Protein AF-A0A2T4VST4-F1 (afdb_monomer_lite)

Sequence (210 aa):
MTRGLGVIRAGSVLALACLGLACWLYEVLAVRGWDGLAWLYPFPLSAIPACLFVALASWLPVCGQGTSSRWKVGLYLVLAWSVALGSFTLARDAVFGLLGSRTMGMSAEEMRTYHLTQLGWLFAALVLASVGMGVGLRWLGFPVRRRTVLLLALALVAVPPASLLTLQVVPALHGQRDFIHAVKMGYPVFWTVLLVAGAVALGRQPVHGR

Foldseek 3Di:
DVVVLVVVLLVLLLVLLVVLLVLLLCCDVPPQDVDDCVSVVPPRPSLQSLQLLLLVLLCSLVPPPDDQDPVLNVVLSVQSSVLSSQLVVLLSVLVCQVPDPPCVPDDPVRNVVSNVVSVVSNVVSLLSNLVSNLVSCVSSVFPQDPQLSVQLSVLLVCLQVQLLVVCVVVPAPPRDRDSSRSVSSSSSSSSSSVSSSVSSNPRHDDPDDD

Structure (mmCIF, N/CA/C/O backbone):
data_AF-A0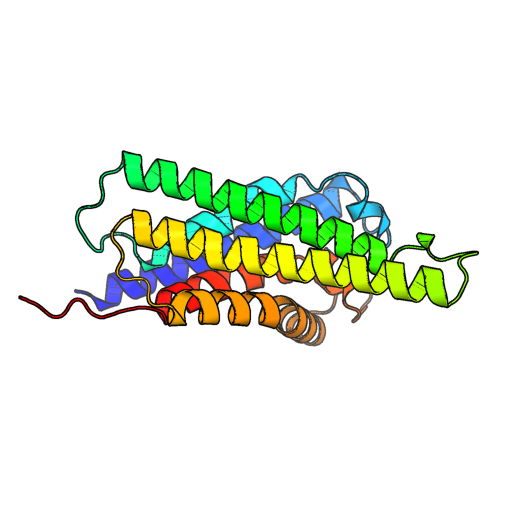A2T4VST4-F1
#
_entry.id   AF-A0A2T4VST4-F1
#
loop_
_atom_site.group_PDB
_atom_site.id
_atom_site.type_symbol
_atom_site.label_atom_id
_atom_site.label_alt_id
_atom_site.label_comp_id
_atom_site.label_asym_id
_atom_site.label_entity_id
_atom_site.label_seq_id
_atom_site.pdbx_PDB_ins_code
_atom_site.Cartn_x
_atom_site.Cartn_y
_atom_site.Cartn_z
_atom_site.occupancy
_atom_site.B_iso_or_equiv
_atom_site.auth_seq_id
_atom_site.auth_comp_id
_atom_site.auth_asym_id
_atom_site.auth_atom_id
_atom_site.pdbx_PDB_model_num
ATOM 1 N N . MET A 1 1 ? -27.662 -6.792 16.889 1.00 58.47 1 MET A N 1
ATOM 2 C CA . MET A 1 1 ? -27.229 -5.581 16.145 1.00 58.47 1 MET A CA 1
ATOM 3 C C . MET A 1 1 ? -25.813 -5.635 15.547 1.00 58.47 1 MET A C 1
ATOM 5 O O . MET A 1 1 ? -25.587 -4.966 14.549 1.00 58.47 1 MET A O 1
ATOM 9 N N . THR A 1 2 ? -24.855 -6.410 16.070 1.00 61.84 2 THR A N 1
ATOM 10 C CA . THR A 1 2 ? -23.435 -6.356 15.634 1.00 61.84 2 THR A CA 1
ATOM 11 C C . THR A 1 2 ? -23.157 -6.694 14.159 1.00 61.84 2 THR A C 1
ATOM 13 O O . THR A 1 2 ? -22.232 -6.122 13.585 1.00 61.84 2 THR A O 1
ATOM 16 N N . ARG A 1 3 ? -23.946 -7.573 13.516 1.00 68.62 3 ARG A N 1
ATOM 17 C CA . ARG A 1 3 ? -23.720 -7.988 12.113 1.00 68.62 3 ARG A CA 1
ATOM 18 C C . ARG A 1 3 ? -23.814 -6.830 11.102 1.00 68.62 3 ARG A C 1
ATOM 20 O O . ARG A 1 3 ? -22.977 -6.758 10.209 1.00 68.62 3 ARG A O 1
ATOM 27 N N . GLY A 1 4 ? -24.760 -5.899 11.269 1.00 71.25 4 GLY A N 1
ATOM 28 C CA . GLY A 1 4 ? -24.960 -4.786 10.324 1.00 71.25 4 GLY A CA 1
ATOM 29 C C . GLY A 1 4 ? -23.761 -3.832 10.242 1.00 71.25 4 GLY A C 1
ATOM 30 O O . GLY A 1 4 ? -23.335 -3.456 9.153 1.00 71.25 4 GLY A O 1
ATOM 31 N N . LEU A 1 5 ? -23.138 -3.525 11.386 1.00 74.19 5 LEU A N 1
ATOM 32 C CA . LEU A 1 5 ? -21.933 -2.688 11.444 1.00 74.19 5 LEU A CA 1
ATOM 33 C C . LEU A 1 5 ? -20.725 -3.329 10.743 1.00 74.19 5 LEU A C 1
ATOM 35 O O . LEU A 1 5 ? -19.868 -2.605 10.243 1.00 74.19 5 LEU A O 1
ATOM 39 N N . GLY A 1 6 ? -20.647 -4.663 10.699 1.00 78.75 6 GLY A N 1
ATOM 40 C CA . GLY A 1 6 ? -19.606 -5.379 9.958 1.00 78.75 6 GLY A CA 1
ATOM 41 C C . GLY A 1 6 ? -19.749 -5.206 8.444 1.00 78.75 6 GLY A C 1
ATOM 42 O O . GLY A 1 6 ? -18.772 -4.879 7.775 1.00 78.75 6 GLY A O 1
ATOM 43 N N . VAL A 1 7 ? -20.975 -5.348 7.926 1.00 78.12 7 VAL A N 1
ATOM 44 C CA . VAL A 1 7 ? -21.282 -5.184 6.492 1.00 78.12 7 VAL A CA 1
ATOM 45 C C . VAL A 1 7 ? -20.986 -3.758 6.024 1.00 78.12 7 VAL A C 1
ATOM 47 O O . VAL A 1 7 ? -20.303 -3.582 5.019 1.00 78.12 7 VAL A O 1
ATOM 50 N N . ILE A 1 8 ? -21.413 -2.743 6.787 1.00 82.81 8 ILE A N 1
ATOM 51 C CA . ILE A 1 8 ? -21.153 -1.331 6.456 1.00 82.81 8 ILE A CA 1
ATOM 52 C C . ILE A 1 8 ? -19.644 -1.066 6.345 1.00 82.81 8 ILE A C 1
ATOM 54 O O . ILE A 1 8 ? -19.200 -0.480 5.363 1.00 82.81 8 ILE A O 1
ATOM 58 N N . ARG A 1 9 ? -18.834 -1.556 7.297 1.00 89.56 9 ARG A N 1
ATOM 59 C CA . ARG A 1 9 ? -17.367 -1.381 7.270 1.00 89.56 9 ARG A CA 1
ATOM 60 C C . ARG A 1 9 ? -16.717 -2.067 6.074 1.00 89.56 9 ARG A C 1
ATOM 62 O O . ARG A 1 9 ? -15.826 -1.479 5.471 1.00 89.56 9 ARG A O 1
ATOM 69 N N . ALA A 1 10 ? -17.150 -3.281 5.730 1.00 91.06 10 ALA A N 1
ATOM 70 C CA . ALA A 1 10 ? -16.654 -3.986 4.551 1.00 91.06 10 ALA A CA 1
ATOM 71 C C . ALA A 1 10 ? -16.979 -3.210 3.261 1.00 91.06 10 ALA A C 1
ATOM 73 O O . ALA A 1 10 ? -16.096 -3.016 2.429 1.00 91.06 10 ALA A O 1
ATOM 74 N N . GLY A 1 11 ? -18.202 -2.679 3.149 1.00 94.69 11 GLY A N 1
ATOM 75 C CA . GLY A 1 11 ? -18.605 -1.792 2.054 1.00 94.69 11 GLY A CA 1
ATOM 76 C C . GLY A 1 11 ? -17.765 -0.513 1.980 1.00 94.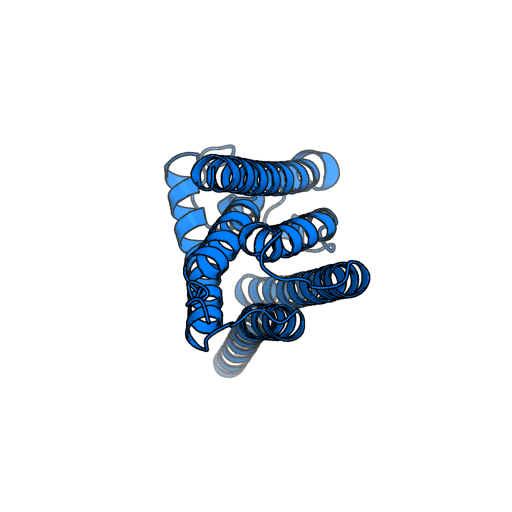69 11 GLY A C 1
ATOM 77 O O . GLY A 1 11 ? -17.292 -0.159 0.905 1.00 94.69 11 GLY A O 1
ATOM 78 N N . SER A 1 12 ? -17.498 0.148 3.114 1.00 96.19 12 SER A N 1
ATOM 79 C CA . SER A 1 12 ? -16.624 1.331 3.162 1.00 96.19 12 SER A CA 1
ATOM 80 C C . SER A 1 12 ? -15.184 1.023 2.742 1.00 96.19 12 SER A C 1
ATOM 82 O O . SER A 1 12 ? -14.586 1.806 2.013 1.00 96.19 12 SER A O 1
ATOM 84 N N . VAL A 1 13 ? -14.622 -0.113 3.167 1.00 96.62 13 VAL A N 1
ATOM 85 C CA . VAL A 1 13 ? -13.271 -0.543 2.767 1.00 96.62 13 VAL A CA 1
ATOM 86 C C . VAL A 1 13 ? -13.208 -0.837 1.264 1.00 96.62 13 VAL A C 1
ATOM 88 O O . VAL A 1 13 ? -12.262 -0.409 0.607 1.00 96.62 13 VAL A O 1
ATOM 91 N N . LEU A 1 14 ? -14.222 -1.504 0.700 1.00 97.56 14 LEU A N 1
ATOM 92 C CA . LEU A 1 14 ? -14.310 -1.736 -0.744 1.00 97.56 14 LEU A CA 1
ATOM 93 C C . LEU A 1 14 ? -14.439 -0.418 -1.521 1.00 97.56 14 LEU A C 1
ATOM 95 O O . LEU A 1 14 ? -13.722 -0.217 -2.497 1.00 97.56 14 LEU A O 1
ATOM 99 N N . ALA A 1 15 ? -15.280 0.510 -1.055 1.00 97.69 15 ALA A N 1
ATOM 100 C CA . ALA A 1 15 ? -15.418 1.833 -1.659 1.00 97.69 15 ALA A CA 1
ATOM 101 C C . ALA A 1 15 ? -14.090 2.612 -1.652 1.00 97.69 15 ALA A C 1
ATOM 103 O O . ALA A 1 15 ? -13.714 3.174 -2.676 1.00 97.69 15 ALA A O 1
ATOM 104 N N . LEU A 1 16 ? -13.336 2.590 -0.545 1.00 97.94 16 LEU A N 1
ATOM 105 C CA . LEU A 1 16 ? -11.993 3.182 -0.474 1.00 97.94 16 LEU A CA 1
ATOM 106 C C . LEU A 1 16 ? -11.006 2.526 -1.451 1.00 97.94 16 LEU A C 1
ATOM 108 O O . LEU A 1 16 ? -10.202 3.227 -2.063 1.00 97.94 16 LEU A O 1
ATOM 112 N N . ALA A 1 17 ? -11.066 1.203 -1.625 1.00 97.88 17 ALA A N 1
ATOM 113 C CA . ALA A 1 17 ? -10.205 0.489 -2.566 1.00 97.88 17 ALA A CA 1
ATOM 114 C C . ALA A 1 17 ? -10.528 0.877 -4.019 1.00 97.88 17 ALA A C 1
ATOM 116 O O . ALA A 1 17 ? -9.617 1.170 -4.794 1.00 97.88 17 ALA A O 1
ATOM 117 N N . CYS A 1 18 ? -11.815 0.955 -4.372 1.00 98.00 18 CYS A N 1
ATOM 118 C CA . CYS A 1 18 ? -12.278 1.422 -5.680 1.00 98.00 18 CYS A CA 1
ATOM 119 C C . CYS A 1 18 ? -11.944 2.901 -5.933 1.00 98.00 18 CYS A C 1
ATOM 121 O O . CYS A 1 18 ? -11.552 3.244 -7.043 1.00 98.00 18 CYS A O 1
ATOM 123 N N . LEU A 1 19 ? -12.041 3.772 -4.922 1.00 98.00 19 LEU A N 1
ATOM 124 C CA . LEU A 1 19 ? -11.633 5.178 -5.033 1.00 98.00 19 LEU A CA 1
ATOM 125 C C . LEU A 1 19 ? -10.118 5.312 -5.230 1.00 98.00 19 LEU A C 1
ATOM 127 O O . LEU A 1 19 ? -9.686 6.077 -6.086 1.00 98.00 19 LEU A O 1
ATOM 131 N N . GLY A 1 20 ? -9.306 4.536 -4.505 1.00 97.31 20 GLY A N 1
ATOM 132 C CA . GLY A 1 20 ? -7.854 4.494 -4.706 1.00 97.31 20 GLY A CA 1
ATOM 133 C C . GLY A 1 20 ? -7.472 4.032 -6.111 1.00 97.31 20 GLY A C 1
ATOM 134 O O . GLY A 1 20 ? -6.656 4.676 -6.768 1.00 97.31 20 GLY A O 1
ATOM 135 N N . LEU A 1 21 ? -8.123 2.970 -6.593 1.00 96.81 21 LEU A N 1
ATOM 136 C CA . LEU A 1 21 ? -7.996 2.472 -7.962 1.00 96.81 21 LEU A CA 1
ATOM 137 C C . LEU A 1 21 ? -8.375 3.548 -8.996 1.00 96.81 21 LEU A C 1
ATOM 139 O O . LEU A 1 21 ? -7.622 3.781 -9.937 1.00 96.81 21 LEU A O 1
ATOM 143 N N . ALA A 1 22 ? -9.504 4.235 -8.802 1.00 96.69 22 ALA A N 1
ATOM 144 C CA . ALA A 1 22 ? -9.994 5.270 -9.710 1.00 96.69 22 ALA A CA 1
ATOM 145 C C . ALA A 1 22 ? -9.089 6.513 -9.742 1.00 96.69 22 ALA A C 1
ATOM 147 O O . ALA A 1 22 ? -8.769 6.994 -10.825 1.00 96.69 22 ALA A O 1
ATOM 148 N N . CYS A 1 23 ? -8.622 7.009 -8.589 1.00 96.62 23 CYS A N 1
ATOM 149 C CA . CYS A 1 23 ? -7.670 8.123 -8.527 1.00 96.62 23 CYS A CA 1
ATOM 150 C C . CYS A 1 23 ? -6.350 7.791 -9.237 1.00 96.62 23 CYS A C 1
ATOM 152 O O . CYS A 1 23 ? -5.782 8.647 -9.913 1.00 96.62 23 CYS A O 1
ATOM 154 N N . TRP A 1 24 ? -5.873 6.553 -9.091 1.00 95.81 24 TRP A N 1
ATOM 155 C CA . TRP A 1 24 ? -4.644 6.082 -9.724 1.00 95.81 24 TRP A CA 1
ATOM 156 C C . TRP A 1 24 ? -4.798 5.932 -11.240 1.00 95.81 24 TRP A C 1
ATOM 158 O O . TRP A 1 24 ? -4.016 6.502 -11.999 1.00 95.81 24 TRP A O 1
ATOM 168 N N . LEU A 1 25 ? -5.850 5.239 -11.691 1.00 93.50 25 LEU A N 1
ATOM 169 C CA . LEU A 1 25 ? -6.181 5.104 -13.112 1.00 93.50 25 LEU A CA 1
ATOM 170 C C . LEU A 1 25 ? -6.414 6.464 -13.777 1.00 93.50 25 LEU A C 1
ATOM 172 O O . LEU A 1 25 ? -5.967 6.662 -14.901 1.00 93.50 25 LEU A O 1
ATOM 176 N N . TYR A 1 26 ? -7.060 7.412 -13.092 1.00 94.69 26 TYR A N 1
ATOM 177 C CA . TYR A 1 26 ? -7.236 8.772 -13.599 1.00 94.69 26 TYR A CA 1
ATOM 178 C C . TYR A 1 26 ? -5.891 9.473 -13.837 1.00 94.69 26 TYR A C 1
ATOM 180 O O . TYR A 1 26 ? -5.682 10.023 -14.915 1.00 94.69 26 TYR A O 1
ATOM 188 N N . GLU A 1 27 ? -4.948 9.423 -12.888 1.00 93.44 27 GLU A N 1
ATOM 189 C CA . GLU A 1 27 ? -3.626 10.027 -13.100 1.00 93.44 27 GLU A CA 1
ATOM 190 C C . GLU A 1 27 ? -2.860 9.342 -14.245 1.00 93.44 27 GLU A C 1
ATOM 192 O O . GLU A 1 27 ? -2.289 10.024 -15.097 1.00 93.44 27 GLU A O 1
ATOM 197 N N . VAL A 1 28 ? -2.883 8.007 -14.310 1.00 91.44 28 VAL A N 1
ATOM 198 C CA . VAL A 1 28 ? -2.208 7.246 -15.375 1.00 91.44 28 VAL A CA 1
ATOM 199 C C . VAL A 1 28 ? -2.808 7.551 -16.751 1.00 91.44 28 VAL A C 1
ATOM 201 O O . VAL A 1 28 ? -2.066 7.823 -17.690 1.00 91.44 28 VAL A O 1
ATOM 204 N N . LEU A 1 29 ? -4.135 7.539 -16.889 1.00 90.81 29 LEU A N 1
ATOM 205 C CA . LEU A 1 29 ? -4.806 7.678 -18.185 1.00 90.81 29 LEU A CA 1
ATOM 206 C C . LEU A 1 29 ? -4.934 9.133 -18.654 1.00 90.81 29 LEU A C 1
ATOM 208 O O . LEU A 1 29 ? -4.758 9.389 -19.841 1.00 90.81 29 LEU A O 1
ATOM 212 N N . ALA A 1 30 ? -5.244 10.073 -17.755 1.00 90.94 30 ALA A N 1
ATOM 213 C CA . ALA A 1 30 ? -5.584 11.451 -18.121 1.00 90.94 30 ALA A CA 1
ATOM 214 C C . ALA A 1 30 ? -4.448 12.466 -17.907 1.00 90.94 30 ALA A C 1
ATOM 216 O O . ALA A 1 30 ? -4.477 13.529 -18.521 1.00 90.94 30 ALA A O 1
ATOM 217 N N . VAL A 1 31 ? -3.467 12.173 -17.042 1.00 88.69 31 VAL A N 1
ATOM 218 C CA . VAL A 1 31 ? -2.399 13.132 -16.686 1.00 88.69 31 VAL A CA 1
ATOM 219 C C . VAL A 1 31 ? -1.027 12.702 -17.206 1.00 88.69 31 VAL A C 1
ATOM 221 O O . VAL A 1 31 ? -0.253 13.553 -17.633 1.00 88.69 31 VAL A O 1
ATOM 224 N N . ARG A 1 32 ? -0.701 11.402 -17.160 1.00 86.88 32 ARG A N 1
ATOM 225 C CA . ARG A 1 32 ? 0.660 10.904 -17.451 1.00 86.88 32 ARG A CA 1
ATOM 226 C C . ARG A 1 32 ? 0.810 10.095 -18.731 1.00 86.88 32 ARG A C 1
ATOM 228 O O . ARG A 1 32 ? 1.930 9.962 -19.211 1.00 86.88 32 ARG A O 1
ATOM 235 N N . GLY A 1 33 ? -0.280 9.546 -19.258 1.00 81.69 33 GLY A N 1
ATOM 236 C CA . GLY A 1 33 ? -0.232 8.612 -20.378 1.00 81.69 33 GLY A CA 1
ATOM 237 C C . GLY A 1 33 ? 0.328 7.235 -19.998 1.00 81.69 33 GLY A C 1
ATOM 238 O O . GLY A 1 33 ? 0.795 6.981 -18.884 1.00 81.69 33 GLY A O 1
ATOM 239 N N . TRP A 1 34 ? 0.283 6.304 -20.953 1.00 82.00 34 TRP A N 1
ATOM 240 C CA . TRP A 1 34 ? 0.632 4.894 -20.734 1.00 82.00 34 TRP A CA 1
ATOM 241 C C . TRP A 1 34 ? 2.146 4.602 -20.852 1.00 82.00 34 TRP A C 1
ATOM 243 O O . TRP A 1 34 ? 2.546 3.483 -21.186 1.00 82.00 34 TRP A O 1
ATOM 253 N N . ASP A 1 35 ? 3.015 5.566 -20.547 1.00 70.25 35 ASP A N 1
ATOM 254 C CA . ASP A 1 35 ? 4.439 5.527 -20.911 1.00 70.25 35 ASP A CA 1
ATOM 255 C C . ASP A 1 35 ? 5.302 4.664 -19.974 1.00 70.25 35 ASP A C 1
ATOM 257 O O . ASP A 1 35 ? 5.796 5.112 -18.936 1.00 70.25 35 ASP A O 1
ATOM 261 N N . GLY A 1 36 ? 5.528 3.402 -20.372 1.00 70.31 36 GLY A N 1
ATOM 262 C CA . GLY A 1 36 ? 6.568 2.514 -19.821 1.00 70.31 36 GLY A CA 1
ATOM 263 C C . GLY A 1 36 ? 6.635 2.461 -18.286 1.00 70.31 36 GLY A C 1
ATOM 264 O O . GLY A 1 36 ? 5.627 2.211 -17.629 1.00 70.31 36 GLY A O 1
ATOM 265 N N . LEU A 1 37 ? 7.824 2.708 -17.724 1.00 68.62 37 LEU A N 1
ATOM 266 C CA . LEU A 1 37 ? 8.024 3.105 -16.318 1.00 68.62 37 LEU A CA 1
ATOM 267 C C . LEU A 1 37 ? 8.192 4.630 -16.156 1.00 68.62 37 LEU A C 1
ATOM 269 O O . LEU A 1 37 ? 8.244 5.124 -15.031 1.00 68.62 37 LEU A O 1
ATOM 273 N N . ALA A 1 38 ? 8.266 5.384 -17.259 1.00 76.62 38 ALA A N 1
ATOM 274 C CA . ALA A 1 38 ? 8.513 6.825 -17.256 1.00 76.62 38 ALA A CA 1
ATOM 275 C C . ALA A 1 38 ? 7.412 7.604 -16.517 1.00 76.62 38 ALA A C 1
ATOM 277 O O . ALA A 1 38 ? 7.712 8.555 -15.797 1.00 76.62 38 ALA A O 1
ATOM 278 N N . TRP A 1 39 ? 6.159 7.142 -16.584 1.00 75.38 39 TRP A N 1
ATOM 279 C CA . TRP A 1 39 ? 5.044 7.722 -15.826 1.00 75.38 39 TRP A CA 1
ATOM 280 C C . TRP A 1 39 ? 5.252 7.722 -14.300 1.00 75.38 39 TRP A C 1
ATOM 282 O O . TRP A 1 39 ? 4.645 8.540 -13.614 1.00 75.38 39 TRP A O 1
ATOM 292 N N . LEU A 1 40 ? 6.102 6.857 -13.735 1.00 75.81 40 LEU A N 1
ATOM 293 C CA . LEU A 1 40 ? 6.417 6.882 -12.301 1.00 75.81 40 LEU A CA 1
ATOM 294 C C . LEU A 1 40 ? 7.536 7.888 -11.954 1.00 75.81 40 LEU A C 1
ATOM 296 O O . LEU A 1 40 ? 7.750 8.132 -10.767 1.00 75.81 40 LEU A O 1
ATOM 300 N N . TYR A 1 41 ? 8.251 8.464 -12.934 1.00 82.38 41 TYR A N 1
ATOM 301 C CA . TYR A 1 41 ? 9.429 9.322 -12.710 1.00 82.38 41 TYR A CA 1
ATOM 302 C C . TYR A 1 41 ? 9.103 10.638 -11.974 1.00 82.38 41 TYR A C 1
ATOM 304 O O . TYR A 1 41 ? 9.766 10.921 -10.972 1.00 82.38 41 TYR A O 1
ATOM 312 N N . PRO A 1 42 ? 8.050 11.405 -12.334 1.00 87.44 42 PRO A N 1
ATOM 313 C CA . PRO A 1 42 ? 7.504 12.414 -11.428 1.00 87.44 42 PRO A CA 1
ATOM 314 C C . PRO A 1 42 ? 6.842 11.728 -10.223 1.00 87.44 42 PRO A C 1
ATOM 316 O O . PRO A 1 42 ? 6.362 10.601 -10.337 1.00 87.44 42 PRO A O 1
ATOM 319 N N . PHE A 1 43 ? 6.728 12.386 -9.071 1.00 90.69 43 PHE A N 1
ATOM 320 C CA . PHE A 1 43 ? 6.000 11.802 -7.936 1.00 90.69 43 PHE A CA 1
ATOM 321 C C . PHE A 1 43 ? 4.492 11.672 -8.260 1.00 90.69 43 PHE A C 1
ATOM 323 O O . PHE A 1 43 ? 3.896 12.694 -8.605 1.00 90.69 43 PHE A O 1
ATOM 330 N N . PRO A 1 44 ? 3.863 10.476 -8.216 1.00 92.44 44 PRO A N 1
ATOM 331 C CA . PRO A 1 44 ? 2.437 10.297 -8.522 1.00 92.44 44 PRO A CA 1
ATOM 332 C C . PRO A 1 44 ? 1.542 10.980 -7.484 1.00 92.44 44 PRO A C 1
ATOM 334 O O . PRO A 1 44 ? 1.528 10.602 -6.314 1.00 92.44 44 PRO A O 1
ATOM 337 N N . LEU A 1 45 ? 0.774 11.984 -7.909 1.00 95.19 45 LEU A N 1
ATOM 338 C CA . LEU A 1 45 ? -0.096 12.768 -7.029 1.00 95.19 45 LEU A CA 1
ATOM 339 C C . LEU A 1 45 ? -1.234 11.918 -6.452 1.00 95.19 45 LEU A C 1
ATOM 341 O O . LEU A 1 45 ? -1.631 12.125 -5.308 1.00 95.19 45 LEU A O 1
ATOM 345 N N . SER A 1 46 ? -1.703 10.910 -7.192 1.00 95.56 46 SER A N 1
ATOM 346 C CA . SER A 1 46 ? -2.688 9.920 -6.739 1.00 95.56 46 SER A CA 1
ATOM 347 C C . SER A 1 46 ? -2.190 9.042 -5.583 1.00 95.56 46 SER A C 1
ATOM 349 O O . SER A 1 46 ? -3.011 8.500 -4.840 1.00 95.56 46 SER A O 1
ATOM 351 N N . ALA A 1 47 ? -0.874 8.966 -5.337 1.00 96.12 47 ALA A N 1
ATOM 352 C CA . ALA A 1 47 ? -0.336 8.306 -4.148 1.00 96.12 47 ALA A CA 1
ATOM 353 C C . ALA A 1 47 ? -0.759 9.009 -2.846 1.00 96.12 47 ALA A C 1
ATOM 355 O O . ALA A 1 47 ? -0.916 8.345 -1.822 1.00 96.12 47 ALA A O 1
ATOM 356 N N . ILE A 1 48 ? -1.000 10.327 -2.877 1.00 97.38 48 ILE A N 1
ATOM 357 C CA . ILE A 1 48 ? -1.436 11.111 -1.711 1.00 97.38 48 ILE A CA 1
ATOM 358 C C . ILE A 1 48 ? -2.803 10.625 -1.184 1.00 97.38 48 ILE A C 1
ATOM 360 O O . ILE A 1 48 ? -2.852 10.197 -0.024 1.00 97.38 48 ILE A O 1
ATOM 364 N N . PRO A 1 49 ? -3.899 10.629 -1.981 1.00 97.69 49 PRO A N 1
ATOM 365 C CA . PRO A 1 49 ? -5.181 10.083 -1.548 1.00 97.69 49 PRO A CA 1
ATOM 366 C C . PRO A 1 49 ? -5.139 8.560 -1.380 1.00 97.69 49 PRO A C 1
ATOM 368 O O . PRO A 1 49 ? -5.738 8.059 -0.434 1.00 97.69 49 PRO A O 1
ATOM 371 N N . ALA A 1 50 ? -4.382 7.814 -2.197 1.00 97.38 50 ALA A N 1
ATOM 372 C CA . ALA A 1 50 ? -4.238 6.366 -2.022 1.00 97.38 50 ALA A CA 1
ATOM 373 C C . ALA A 1 50 ? -3.684 5.997 -0.631 1.00 97.38 50 ALA A C 1
ATOM 375 O O . ALA A 1 50 ? -4.257 5.156 0.062 1.00 97.38 50 ALA A O 1
ATOM 376 N N . CYS A 1 51 ? -2.626 6.673 -0.170 1.00 98.31 51 CYS A N 1
ATOM 377 C CA . CYS A 1 51 ? -2.075 6.470 1.173 1.00 98.31 51 CYS A CA 1
ATOM 378 C C . CYS A 1 51 ? -3.071 6.868 2.275 1.00 98.31 51 CYS A C 1
ATOM 380 O O . CYS A 1 51 ? -3.109 6.232 3.331 1.00 98.31 51 CYS A O 1
ATOM 382 N N . LEU A 1 52 ? -3.908 7.887 2.040 1.00 98.25 52 LEU A N 1
ATOM 383 C CA . LEU A 1 52 ? -4.961 8.285 2.979 1.00 98.25 52 LEU A CA 1
ATOM 384 C C . LEU A 1 52 ? -6.060 7.216 3.060 1.00 98.25 52 LEU A C 1
ATOM 386 O O . LEU A 1 52 ? -6.525 6.893 4.151 1.00 98.25 52 LEU A O 1
ATOM 390 N N . PHE A 1 53 ? -6.436 6.611 1.933 1.00 98.50 53 PHE A N 1
ATOM 391 C CA . PHE A 1 53 ? -7.388 5.502 1.899 1.00 98.50 53 PHE A CA 1
ATOM 392 C C . PHE A 1 53 ? -6.853 4.266 2.631 1.00 98.50 53 PHE A C 1
ATOM 394 O O . PHE A 1 53 ? -7.616 3.621 3.347 1.00 98.50 53 PHE A O 1
ATOM 401 N N . VAL A 1 54 ? -5.548 3.979 2.553 1.00 98.00 54 VAL A N 1
ATOM 402 C CA . VAL A 1 54 ? -4.907 2.924 3.361 1.00 98.00 54 VAL A CA 1
ATOM 403 C C . VAL A 1 54 ? -4.969 3.248 4.862 1.00 98.00 54 VAL A C 1
ATOM 405 O O . VAL A 1 54 ? -5.330 2.376 5.651 1.00 98.00 54 VAL A O 1
ATOM 408 N N . ALA A 1 55 ? -4.704 4.495 5.268 1.00 97.81 55 ALA A N 1
ATOM 409 C CA . ALA A 1 55 ? -4.808 4.938 6.666 1.00 97.81 55 ALA A CA 1
ATOM 410 C C . ALA A 1 55 ? -6.252 4.903 7.215 1.00 97.81 55 ALA A C 1
ATOM 412 O O . ALA A 1 55 ? -6.490 4.556 8.375 1.00 97.81 55 ALA A O 1
ATOM 413 N N . LEU A 1 56 ? -7.242 5.220 6.377 1.00 97.62 56 LEU A N 1
ATOM 414 C CA . LEU A 1 56 ? -8.656 5.049 6.710 1.00 97.62 56 LEU A CA 1
ATOM 415 C C . LEU A 1 56 ? -9.025 3.563 6.804 1.00 97.62 56 LEU A C 1
ATOM 417 O O . LEU A 1 56 ? -9.739 3.169 7.723 1.00 97.62 56 LEU A O 1
ATOM 421 N N . ALA A 1 57 ? -8.510 2.721 5.909 1.00 97.06 57 ALA A N 1
ATOM 422 C CA . ALA A 1 57 ? -8.780 1.287 5.881 1.00 97.06 57 ALA A CA 1
ATOM 423 C C . ALA A 1 57 ? -8.103 0.502 7.018 1.00 97.06 57 ALA A C 1
ATOM 425 O O . ALA A 1 57 ? -8.655 -0.503 7.463 1.00 97.06 57 ALA A O 1
ATOM 426 N N . SER A 1 58 ? -6.978 0.970 7.567 1.00 96.38 58 SER A N 1
ATOM 427 C CA . SER A 1 58 ? -6.422 0.428 8.815 1.00 96.38 58 SER A CA 1
ATOM 428 C C . SER A 1 58 ? -7.251 0.828 10.046 1.00 96.38 58 SER A C 1
ATOM 430 O O . SER A 1 58 ? -7.339 0.055 11.002 1.00 96.38 58 SER A O 1
ATOM 432 N N . TRP A 1 59 ? -7.912 1.992 10.034 1.00 95.25 59 TRP A N 1
ATOM 433 C CA . TRP A 1 59 ? -8.775 2.451 11.131 1.00 95.25 59 TRP A CA 1
ATOM 434 C C . TRP A 1 59 ? -10.211 1.899 11.086 1.00 95.25 59 TRP A C 1
ATOM 436 O O . TRP A 1 59 ? -10.757 1.515 12.121 1.00 95.25 59 TRP A O 1
ATOM 446 N N . LEU A 1 60 ? -10.843 1.830 9.911 1.00 94.25 60 LEU A N 1
ATOM 447 C CA . LEU A 1 60 ? -12.251 1.437 9.741 1.00 94.25 60 LEU A CA 1
ATOM 448 C C . LEU A 1 60 ? -12.629 0.117 10.439 1.00 94.25 60 LEU A C 1
ATOM 450 O O . LEU A 1 60 ? -13.685 0.061 11.074 1.00 94.25 60 LEU A O 1
ATOM 454 N N . PRO A 1 61 ? -11.800 -0.945 10.414 1.00 91.06 61 PRO A N 1
ATOM 455 C CA . PRO A 1 61 ? -12.075 -2.146 11.181 1.00 91.06 61 PRO A CA 1
ATOM 456 C C . PRO A 1 61 ? -12.203 -1.868 12.689 1.00 91.06 61 PRO A C 1
ATOM 458 O O . PRO A 1 61 ? -13.096 -2.421 13.331 1.00 91.06 61 PRO A O 1
ATOM 461 N N . VAL A 1 62 ? -11.338 -1.038 13.287 1.00 89.12 62 VAL A N 1
ATOM 462 C CA . VAL A 1 62 ? -11.337 -0.728 14.737 1.00 89.12 62 VAL A CA 1
ATOM 463 C C . VAL A 1 62 ? -12.276 0.417 15.147 1.00 89.12 62 VAL A C 1
ATOM 465 O O . VAL A 1 62 ? -12.476 0.626 16.342 1.00 89.12 62 VAL A O 1
ATOM 468 N N . CYS A 1 63 ? -12.899 1.138 14.209 1.00 87.81 63 CYS A N 1
ATOM 469 C CA . CYS A 1 63 ? -13.774 2.264 14.549 1.00 87.81 63 CYS A CA 1
ATOM 470 C C . CYS A 1 63 ? -14.918 1.844 15.502 1.00 87.81 63 CYS A C 1
ATOM 472 O O . CYS A 1 63 ? -15.443 0.728 15.432 1.00 87.81 63 CYS A O 1
ATOM 474 N N . GLY A 1 64 ? -15.293 2.701 16.453 1.00 83.38 64 GLY A N 1
ATOM 475 C CA . GLY A 1 64 ? -16.335 2.390 17.445 1.00 83.38 64 GLY A CA 1
ATOM 476 C C . GLY A 1 64 ? -16.018 1.241 18.419 1.00 83.38 64 GLY A C 1
ATOM 477 O O . GLY A 1 64 ? -16.915 0.801 19.130 1.00 83.38 64 GLY A O 1
ATOM 478 N N . GLN A 1 65 ? -14.781 0.736 18.465 1.00 77.81 65 GLN A N 1
ATOM 479 C CA . GLN A 1 65 ? -14.293 -0.051 19.598 1.00 77.81 65 GLN A CA 1
ATOM 480 C C . GLN A 1 65 ? -13.572 0.904 20.565 1.00 77.81 65 GLN A C 1
ATOM 482 O O . GLN A 1 65 ? -12.670 1.630 20.158 1.00 77.81 65 GLN A O 1
ATOM 487 N N . GLY A 1 66 ? -13.969 0.918 21.839 1.00 72.19 66 GLY A N 1
ATOM 488 C CA . GLY A 1 66 ? -13.364 1.780 22.864 1.00 72.19 66 GLY A CA 1
ATOM 489 C C . GLY A 1 66 ? -13.741 3.270 22.787 1.00 72.19 66 GLY A C 1
ATOM 490 O O . GLY A 1 66 ? -14.498 3.712 21.926 1.00 72.19 66 GLY A O 1
ATOM 491 N N . THR A 1 67 ? -13.207 4.041 23.737 1.00 74.62 67 THR A N 1
ATOM 492 C CA . THR A 1 67 ? -13.530 5.457 24.001 1.00 74.62 67 THR A CA 1
ATOM 493 C C . THR A 1 67 ? -12.441 6.428 23.519 1.00 74.62 67 THR A C 1
ATOM 495 O O . THR A 1 67 ? -12.273 7.518 24.067 1.00 74.62 67 THR A O 1
ATOM 498 N N . SER A 1 68 ? -11.664 6.045 22.500 1.00 84.19 68 SER A N 1
ATOM 499 C CA . SER A 1 68 ? -10.559 6.857 21.974 1.00 84.19 68 SER A CA 1
ATOM 500 C C . SER A 1 68 ? -11.053 8.235 21.511 1.00 84.19 68 SER A C 1
ATOM 502 O O . SER A 1 68 ? -11.968 8.342 20.693 1.00 84.19 68 SER A O 1
ATOM 504 N N . SER A 1 69 ? -10.445 9.305 22.030 1.00 91.25 69 SER A N 1
ATOM 505 C CA . SER A 1 69 ? -10.864 10.679 21.733 1.00 91.25 69 SER A CA 1
ATOM 506 C C . SER A 1 69 ? -10.713 11.021 20.245 1.00 91.25 69 SER A C 1
ATOM 508 O O . SER A 1 69 ? -9.786 10.563 19.572 1.00 91.25 69 SER A O 1
ATOM 510 N N . ARG A 1 70 ? -11.597 11.889 19.729 1.00 91.56 70 ARG A N 1
ATOM 511 C CA . ARG A 1 70 ? -11.594 12.308 18.312 1.00 91.56 70 ARG A CA 1
ATOM 512 C C . ARG A 1 70 ? -10.235 12.859 17.861 1.00 91.56 70 ARG A C 1
ATOM 514 O O . ARG A 1 70 ? -9.786 12.536 16.767 1.00 91.56 70 ARG A O 1
ATOM 521 N N . TRP A 1 71 ? -9.548 13.618 18.721 1.00 93.50 71 TRP A N 1
ATOM 522 C CA . TRP A 1 71 ? -8.214 14.151 18.423 1.00 93.50 71 TRP A CA 1
ATOM 523 C C . TRP A 1 71 ? -7.150 13.052 18.288 1.00 93.50 71 TRP A C 1
ATOM 525 O O . TRP A 1 71 ? -6.294 13.148 17.413 1.00 93.50 71 TRP A O 1
ATOM 535 N N . LYS A 1 72 ? -7.224 11.975 19.091 1.00 93.56 72 LYS A N 1
ATOM 536 C CA . LYS A 1 72 ? -6.315 10.828 18.954 1.00 93.56 72 LYS A CA 1
ATOM 537 C C . LYS A 1 72 ? -6.546 10.124 17.625 1.00 93.56 72 LYS A C 1
ATOM 539 O O . LYS A 1 72 ? -5.584 9.835 16.925 1.00 93.56 72 LYS A O 1
ATOM 544 N N . VAL A 1 73 ? -7.806 9.905 17.243 1.00 94.25 73 VAL A N 1
ATOM 545 C CA . VAL A 1 73 ? -8.148 9.337 15.927 1.00 94.25 73 VAL A CA 1
ATOM 546 C C . VAL A 1 73 ? -7.597 10.207 14.793 1.00 94.25 73 VAL A C 1
ATOM 548 O O . VAL A 1 73 ? -6.957 9.672 13.894 1.00 94.25 73 VAL A O 1
ATOM 551 N N . GLY A 1 74 ? -7.757 11.532 14.866 1.00 95.25 74 GLY A N 1
ATOM 552 C CA . GLY A 1 74 ? -7.176 12.463 13.892 1.00 95.25 74 GLY A CA 1
ATOM 553 C C . GLY A 1 74 ? -5.651 12.349 13.788 1.00 95.25 74 GLY A C 1
ATOM 554 O O . GLY A 1 74 ? -5.127 12.152 12.694 1.00 95.25 74 GLY A O 1
ATOM 555 N N . LEU A 1 75 ? -4.938 12.382 14.920 1.00 95.62 75 LEU A N 1
ATOM 556 C CA . LEU A 1 75 ? -3.475 12.258 14.936 1.00 95.62 75 LEU A CA 1
ATOM 557 C C . LEU A 1 75 ? -2.995 10.880 14.450 1.00 95.62 75 LEU A C 1
ATOM 559 O O . LEU A 1 75 ? -1.977 10.796 13.768 1.00 95.62 75 LEU A O 1
ATOM 563 N N . TYR A 1 76 ? -3.742 9.806 14.732 1.00 95.56 76 TYR A N 1
ATOM 564 C CA . TYR A 1 76 ? -3.468 8.490 14.154 1.00 95.56 76 TYR A CA 1
ATOM 565 C C . TYR A 1 76 ? -3.621 8.485 12.634 1.00 95.56 76 TYR A C 1
ATOM 567 O O . TYR A 1 76 ? -2.765 7.924 11.961 1.00 95.56 76 TYR A O 1
ATOM 575 N N . LEU A 1 77 ? -4.686 9.081 12.088 1.00 97.38 77 LEU A N 1
ATOM 576 C CA . LEU A 1 77 ? -4.898 9.113 10.639 1.00 97.38 77 LEU A CA 1
ATOM 577 C C . LEU A 1 77 ? -3.775 9.885 9.938 1.00 97.38 77 LEU A C 1
ATOM 579 O O . LEU A 1 77 ? -3.273 9.407 8.926 1.00 97.38 77 LEU A O 1
ATOM 583 N N . VAL A 1 78 ? -3.316 11.001 10.519 1.00 97.62 78 VAL A N 1
ATOM 584 C CA . VAL A 1 78 ? -2.127 11.730 10.044 1.00 97.62 78 VAL A CA 1
ATOM 585 C C . VAL A 1 78 ? -0.880 10.842 10.106 1.00 97.62 78 VAL A C 1
ATOM 587 O O . VAL A 1 78 ? -0.211 10.676 9.092 1.00 97.62 78 VAL A O 1
ATOM 590 N N . LEU A 1 79 ? -0.597 10.205 11.249 1.00 96.88 79 LEU A N 1
ATOM 591 C CA . LEU A 1 79 ? 0.563 9.320 11.410 1.00 96.88 79 LEU A CA 1
ATOM 592 C C . LEU A 1 79 ? 0.541 8.142 10.423 1.00 96.88 79 LEU A C 1
ATOM 594 O O . LEU A 1 79 ? 1.549 7.852 9.786 1.00 96.88 79 LEU A O 1
ATOM 598 N N . ALA A 1 80 ? -0.596 7.460 10.288 1.00 97.38 80 ALA A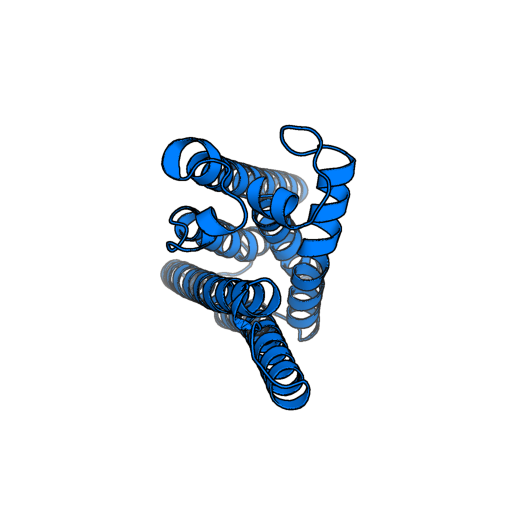 N 1
ATOM 599 C CA . ALA A 1 80 ? -0.761 6.310 9.406 1.00 97.38 80 ALA A CA 1
ATOM 600 C C . ALA A 1 80 ? -0.674 6.710 7.926 1.00 97.38 80 ALA A C 1
ATOM 602 O O . ALA A 1 80 ? -0.083 5.973 7.138 1.00 97.38 80 ALA A O 1
ATOM 603 N N . TRP A 1 81 ? -1.190 7.888 7.560 1.00 98.25 81 TRP A N 1
ATOM 604 C CA . TRP A 1 81 ? -1.026 8.468 6.228 1.00 98.25 81 TRP A CA 1
ATOM 605 C C . TRP A 1 81 ? 0.442 8.798 5.933 1.00 98.25 81 TRP A C 1
ATOM 607 O O . TRP A 1 81 ? 0.954 8.364 4.905 1.00 98.25 81 TRP A O 1
ATOM 617 N N . SER A 1 82 ? 1.153 9.473 6.844 1.00 98.25 82 SER A N 1
ATOM 618 C CA . SER A 1 82 ? 2.585 9.770 6.685 1.00 98.25 82 SER A CA 1
ATOM 619 C C . SER A 1 82 ? 3.449 8.505 6.626 1.00 98.25 82 SER A C 1
ATOM 621 O O . SER A 1 82 ? 4.375 8.436 5.823 1.00 98.25 82 SER A O 1
ATOM 623 N N . VAL A 1 83 ? 3.127 7.480 7.422 1.00 98.19 83 VAL A N 1
ATOM 624 C CA . VAL A 1 83 ? 3.780 6.159 7.380 1.00 98.19 83 VAL A CA 1
ATOM 625 C C . VAL A 1 83 ? 3.540 5.460 6.039 1.00 98.19 83 VAL A C 1
ATOM 627 O O . VAL A 1 83 ? 4.487 4.944 5.446 1.00 98.19 83 VAL A O 1
ATOM 630 N N . ALA A 1 84 ? 2.300 5.464 5.538 1.00 98.19 84 ALA A N 1
ATOM 631 C CA . ALA A 1 84 ? 1.967 4.895 4.234 1.00 98.19 84 ALA A CA 1
ATOM 632 C C . ALA A 1 84 ? 2.677 5.643 3.094 1.00 98.19 84 ALA A C 1
ATOM 634 O O . ALA A 1 84 ? 3.261 5.004 2.224 1.00 98.19 84 ALA A O 1
ATOM 635 N N . LEU A 1 85 ? 2.700 6.979 3.139 1.00 98.25 85 LEU A N 1
ATOM 636 C CA . LEU A 1 85 ? 3.344 7.828 2.135 1.00 98.25 85 LEU A CA 1
ATOM 637 C C . LEU A 1 85 ? 4.871 7.662 2.134 1.00 98.25 85 LEU A C 1
ATOM 639 O O . LEU A 1 85 ? 5.468 7.498 1.075 1.00 98.25 85 LEU A O 1
ATOM 643 N N . GLY A 1 86 ? 5.505 7.628 3.311 1.00 98.12 86 GLY A N 1
ATOM 644 C CA . GLY A 1 86 ? 6.940 7.365 3.442 1.00 98.12 86 GLY A CA 1
ATOM 645 C C . GLY A 1 86 ? 7.321 5.965 2.955 1.00 98.12 86 GLY A C 1
ATOM 646 O O . GLY A 1 86 ? 8.274 5.812 2.193 1.00 98.12 86 GLY A O 1
ATOM 647 N N . SER A 1 87 ? 6.532 4.946 3.317 1.00 97.88 87 SER A N 1
ATOM 648 C CA . SER A 1 87 ? 6.703 3.586 2.793 1.00 97.88 87 SER A CA 1
ATOM 649 C C . SER A 1 87 ? 6.510 3.525 1.277 1.00 97.88 87 SER A C 1
ATOM 651 O O . SER A 1 87 ? 7.249 2.805 0.611 1.00 97.88 87 SER A O 1
ATOM 653 N N . PHE A 1 88 ? 5.534 4.250 0.727 1.00 97.06 88 PHE A N 1
ATOM 654 C CA . PHE A 1 88 ? 5.297 4.316 -0.711 1.00 97.06 88 PHE A CA 1
ATOM 655 C C . PHE A 1 88 ? 6.499 4.917 -1.446 1.00 97.06 88 PHE A C 1
ATOM 657 O O . PHE A 1 88 ? 6.962 4.320 -2.412 1.00 97.06 88 PHE A O 1
ATOM 664 N N . THR A 1 89 ? 7.039 6.045 -0.973 1.00 96.56 89 THR A N 1
ATOM 665 C CA . THR A 1 89 ? 8.213 6.689 -1.582 1.00 96.56 89 THR A CA 1
ATOM 666 C C . THR A 1 89 ? 9.428 5.761 -1.564 1.00 96.56 89 THR A C 1
ATOM 668 O O . THR A 1 89 ? 10.015 5.518 -2.614 1.00 96.56 89 THR A O 1
ATOM 671 N N . LEU A 1 90 ? 9.744 5.154 -0.412 1.00 96.75 90 LEU A N 1
ATOM 672 C CA . LEU A 1 90 ? 10.843 4.185 -0.303 1.00 96.75 90 LEU A CA 1
ATOM 673 C C . LEU A 1 90 ? 10.655 2.987 -1.247 1.00 96.75 90 LEU A C 1
ATOM 675 O O . LEU A 1 90 ? 11.599 2.577 -1.919 1.00 96.75 90 LEU A O 1
ATOM 679 N N . ALA A 1 91 ? 9.440 2.437 -1.330 1.00 95.19 91 ALA A N 1
ATOM 680 C CA . ALA A 1 91 ? 9.153 1.303 -2.202 1.00 95.19 91 ALA A CA 1
ATOM 681 C C . ALA A 1 91 ? 9.216 1.674 -3.693 1.00 95.19 91 ALA A C 1
ATOM 683 O O . ALA A 1 91 ? 9.779 0.918 -4.482 1.00 95.19 91 ALA A O 1
ATOM 684 N N . ARG A 1 92 ? 8.683 2.840 -4.079 1.00 93.00 92 ARG A N 1
ATOM 685 C CA . ARG A 1 92 ? 8.753 3.385 -5.442 1.00 93.00 92 ARG A CA 1
ATOM 686 C C . ARG A 1 92 ? 10.201 3.552 -5.883 1.00 93.00 92 ARG A C 1
ATOM 688 O O . ARG A 1 92 ? 10.568 3.056 -6.945 1.00 93.00 92 ARG A O 1
ATOM 695 N N . ASP A 1 93 ? 11.010 4.224 -5.073 1.00 92.44 93 ASP A N 1
ATOM 696 C CA . ASP A 1 93 ? 12.385 4.562 -5.431 1.00 92.44 93 ASP A CA 1
ATOM 697 C C . ASP A 1 93 ? 13.270 3.300 -5.476 1.00 92.44 93 ASP A C 1
ATOM 699 O O . ASP A 1 93 ? 14.100 3.158 -6.375 1.00 92.44 93 ASP A O 1
ATOM 703 N N . ALA A 1 94 ? 13.016 2.323 -4.597 1.00 93.31 94 ALA A N 1
ATOM 704 C CA . ALA A 1 94 ? 13.693 1.027 -4.619 1.00 93.31 94 ALA A CA 1
ATOM 705 C C . ALA A 1 94 ? 13.291 0.141 -5.815 1.00 93.31 94 ALA A C 1
ATOM 707 O O . ALA A 1 94 ? 14.157 -0.458 -6.456 1.00 93.31 94 ALA A O 1
ATOM 708 N N . VAL A 1 95 ? 11.999 0.086 -6.171 1.00 90.38 95 VAL A N 1
ATOM 709 C CA . VAL A 1 95 ? 11.522 -0.583 -7.401 1.00 90.38 95 VAL A CA 1
ATOM 710 C C . VAL A 1 95 ? 12.134 0.075 -8.638 1.00 90.38 95 VAL A C 1
ATOM 712 O O . VAL A 1 95 ? 12.555 -0.626 -9.556 1.00 90.38 95 VAL A O 1
ATOM 715 N N . PHE A 1 96 ? 12.250 1.404 -8.653 1.00 86.56 96 PHE A N 1
ATOM 716 C CA . PHE A 1 96 ? 12.951 2.127 -9.713 1.00 86.56 96 PHE A CA 1
ATOM 717 C C . PHE A 1 96 ? 14.428 1.783 -9.811 1.00 86.56 96 PHE A C 1
ATOM 719 O O . PHE A 1 96 ? 14.944 1.676 -10.921 1.00 86.56 96 PHE A O 1
ATOM 726 N N . GLY A 1 97 ? 15.111 1.620 -8.678 1.00 88.75 97 GLY A N 1
ATOM 727 C CA . GLY A 1 97 ? 16.496 1.170 -8.677 1.00 88.75 97 GLY A CA 1
ATOM 728 C C . GLY A 1 97 ? 16.635 -0.232 -9.270 1.00 88.75 97 GLY A C 1
ATOM 729 O O . GLY A 1 97 ? 17.491 -0.452 -10.117 1.00 88.75 97 GLY A O 1
ATOM 730 N N . LEU A 1 98 ? 15.757 -1.163 -8.885 1.00 89.12 98 LEU A N 1
ATOM 731 C CA . LEU A 1 98 ? 15.794 -2.555 -9.357 1.00 89.12 98 LEU A CA 1
ATOM 732 C C . LEU A 1 98 ? 15.386 -2.741 -10.827 1.00 89.12 98 LEU A C 1
ATOM 734 O O . LEU A 1 98 ? 15.877 -3.665 -11.468 1.00 89.12 98 LEU A O 1
ATOM 738 N N . LEU A 1 99 ? 14.472 -1.916 -11.351 1.00 84.06 99 LEU A N 1
ATOM 739 C CA . LEU A 1 99 ? 13.923 -2.058 -12.710 1.00 84.06 99 LEU A CA 1
ATOM 740 C C . LEU A 1 99 ? 14.433 -1.002 -13.709 1.00 84.06 99 LEU A C 1
ATOM 742 O O . LEU A 1 99 ? 14.095 -1.059 -14.890 1.00 84.06 99 LEU A O 1
ATOM 746 N N . GLY A 1 100 ? 15.195 -0.010 -13.248 1.00 78.00 100 GLY A N 1
ATOM 747 C CA . GLY A 1 100 ? 15.704 1.086 -14.071 1.00 78.00 100 GLY A CA 1
ATOM 748 C C . GLY A 1 100 ? 17.009 0.753 -14.799 1.00 78.00 100 GLY A C 1
ATOM 749 O O . GLY A 1 100 ? 17.797 -0.083 -14.370 1.00 78.00 100 GLY A O 1
ATOM 750 N N . SER A 1 101 ? 17.304 1.496 -15.867 1.00 71.56 101 SER A N 1
ATOM 751 C CA . SER A 1 101 ? 18.521 1.348 -16.685 1.00 71.56 101 SER A CA 1
ATOM 752 C C . SER A 1 101 ? 19.829 1.799 -16.008 1.00 71.56 101 SER A C 1
ATOM 754 O O . SER A 1 101 ? 20.878 1.811 -16.649 1.00 71.56 101 SER A O 1
ATOM 756 N N . ARG A 1 102 ? 19.805 2.164 -14.717 1.00 71.62 102 ARG A N 1
ATOM 757 C CA . ARG A 1 102 ? 20.967 2.707 -13.981 1.00 71.62 102 ARG A CA 1
ATOM 758 C C . ARG A 1 102 ? 22.119 1.715 -13.787 1.00 71.62 102 ARG A C 1
ATOM 760 O O . ARG A 1 102 ? 23.188 2.134 -13.367 1.00 71.62 102 ARG A O 1
ATOM 767 N N . THR A 1 103 ? 21.916 0.436 -14.088 1.00 77.31 103 THR A N 1
ATOM 768 C CA . THR A 1 103 ? 22.936 -0.620 -14.004 1.00 77.31 103 THR A CA 1
ATOM 769 C C . THR A 1 103 ? 23.812 -0.742 -15.256 1.00 77.31 103 THR A C 1
ATOM 771 O O . THR A 1 103 ? 24.784 -1.497 -15.240 1.00 77.31 103 THR A O 1
ATOM 774 N N . MET A 1 104 ? 23.521 -0.004 -16.337 1.00 76.56 104 MET A N 1
ATOM 775 C CA . MET A 1 104 ? 24.374 0.015 -17.532 1.00 76.56 104 MET A CA 1
ATOM 776 C C . MET A 1 104 ? 25.774 0.551 -17.198 1.00 76.56 104 MET A C 1
ATOM 778 O O . MET A 1 104 ? 25.918 1.682 -16.745 1.00 76.56 104 MET A O 1
ATOM 782 N N . GLY A 1 105 ? 26.803 -0.263 -17.450 1.00 84.75 105 GLY A N 1
ATOM 783 C CA . GLY A 1 105 ? 28.208 0.089 -17.207 1.00 84.75 105 GLY A CA 1
ATOM 784 C C . GLY A 1 105 ? 28.738 -0.236 -15.805 1.00 84.75 105 GLY A C 1
ATOM 785 O O . GLY A 1 105 ? 29.931 -0.063 -15.579 1.00 84.75 105 GLY A O 1
ATOM 786 N N . MET A 1 106 ? 27.906 -0.739 -14.885 1.00 92.12 106 MET A N 1
ATOM 787 C CA . MET A 1 106 ? 28.373 -1.235 -13.583 1.00 92.12 106 MET A CA 1
ATOM 788 C C . MET A 1 106 ? 29.071 -2.594 -13.715 1.00 92.12 106 MET A C 1
ATOM 790 O O . MET A 1 106 ? 28.630 -3.462 -14.473 1.00 92.12 106 MET A O 1
ATOM 794 N N . SER A 1 107 ? 30.106 -2.820 -12.907 1.00 94.69 107 SER A N 1
ATOM 795 C CA . SER A 1 107 ? 30.660 -4.157 -12.683 1.00 94.69 107 SER A CA 1
ATOM 796 C C . SER A 1 107 ? 29.657 -5.070 -11.960 1.00 94.69 107 SER A C 1
ATOM 798 O O . SER A 1 107 ? 28.695 -4.620 -11.329 1.00 94.69 107 SER A O 1
ATOM 800 N N . ALA A 1 108 ? 29.888 -6.385 -12.010 1.00 93.06 108 ALA A N 1
ATOM 801 C CA . ALA A 1 108 ? 29.013 -7.362 -11.357 1.00 93.06 108 ALA A CA 1
ATOM 802 C C . ALA A 1 108 ? 28.938 -7.186 -9.823 1.00 93.06 108 ALA A C 1
ATOM 804 O O . ALA A 1 108 ? 27.896 -7.454 -9.220 1.00 93.06 108 ALA A O 1
ATOM 805 N N . GLU A 1 109 ? 30.016 -6.719 -9.187 1.00 94.94 109 GLU A N 1
ATOM 806 C CA . GLU A 1 109 ? 30.070 -6.485 -7.739 1.00 94.94 109 GLU A CA 1
ATOM 807 C C . GLU A 1 109 ? 29.315 -5.211 -7.328 1.00 94.94 109 GLU A C 1
ATOM 809 O O . GLU A 1 109 ? 28.533 -5.232 -6.371 1.00 94.94 109 GLU A O 1
ATOM 814 N N . GLU A 1 110 ? 29.459 -4.131 -8.101 1.00 93.50 110 GLU A N 1
ATOM 815 C CA . GLU A 1 110 ? 28.677 -2.901 -7.925 1.00 93.50 110 GLU A CA 1
ATOM 816 C C . GLU A 1 110 ? 27.184 -3.170 -8.128 1.00 93.50 110 GLU A C 1
ATOM 818 O O . GLU A 1 110 ? 26.370 -2.797 -7.283 1.00 93.50 110 GLU A O 1
ATOM 823 N N . MET A 1 111 ? 26.819 -3.900 -9.189 1.00 93.06 111 MET A N 1
ATOM 824 C CA . MET A 1 111 ? 25.434 -4.275 -9.479 1.00 93.06 111 MET A CA 1
ATOM 825 C C . MET A 1 111 ? 24.824 -5.126 -8.353 1.00 93.06 111 MET A C 1
ATOM 827 O O . MET A 1 111 ? 23.702 -4.865 -7.913 1.00 93.06 111 MET A O 1
ATOM 831 N N . ARG A 1 112 ? 25.574 -6.103 -7.818 1.00 93.38 112 ARG A N 1
ATOM 832 C CA . ARG A 1 112 ? 25.151 -6.905 -6.656 1.00 93.38 112 ARG A CA 1
ATOM 833 C C . ARG A 1 112 ? 24.922 -6.031 -5.423 1.00 93.38 112 ARG A C 1
ATOM 835 O O . ARG A 1 112 ? 23.891 -6.166 -4.765 1.00 93.38 112 ARG A O 1
ATOM 842 N N . THR A 1 113 ? 25.865 -5.146 -5.110 1.00 94.88 113 THR A N 1
ATOM 843 C CA . THR A 1 113 ? 25.793 -4.251 -3.943 1.00 94.88 113 THR A CA 1
ATOM 844 C C . THR A 1 113 ? 24.614 -3.283 -4.067 1.00 94.88 113 THR A C 1
ATOM 846 O O . THR A 1 113 ? 23.842 -3.094 -3.121 1.00 94.88 113 THR A O 1
ATOM 849 N N . TYR A 1 114 ? 24.403 -2.741 -5.267 1.00 94.00 114 TYR A N 1
ATOM 850 C CA . TYR A 1 114 ? 23.278 -1.878 -5.597 1.00 94.00 114 TYR A CA 1
ATOM 851 C C . TYR A 1 114 ? 21.932 -2.595 -5.423 1.00 94.00 114 TYR A C 1
ATOM 853 O O . TYR A 1 114 ? 21.059 -2.085 -4.719 1.00 94.00 114 TYR A O 1
ATOM 861 N N . HIS A 1 115 ? 21.770 -3.806 -5.970 1.00 94.00 115 HIS A N 1
ATOM 862 C CA . HIS A 1 115 ? 20.547 -4.599 -5.798 1.00 94.00 115 HIS A CA 1
ATOM 863 C C . HIS A 1 115 ? 20.273 -4.939 -4.327 1.00 94.00 115 HIS A C 1
ATOM 865 O O . HIS A 1 115 ? 19.138 -4.789 -3.873 1.00 94.00 115 HIS A O 1
ATOM 871 N N . LEU A 1 116 ? 21.295 -5.324 -3.553 1.00 96.00 116 LEU A N 1
ATOM 872 C CA . LEU A 1 116 ? 21.154 -5.561 -2.109 1.00 96.00 116 LEU A CA 1
ATOM 873 C C . LEU A 1 116 ? 20.702 -4.299 -1.359 1.00 96.00 116 LEU A C 1
ATOM 875 O O . LEU A 1 116 ? 19.864 -4.388 -0.463 1.00 96.00 116 LEU A O 1
ATOM 879 N N . THR A 1 117 ? 21.184 -3.124 -1.768 1.00 95.88 117 THR A N 1
ATOM 880 C CA . THR A 1 117 ? 20.760 -1.835 -1.201 1.00 95.88 117 THR A CA 1
ATOM 881 C C . THR A 1 117 ? 19.281 -1.560 -1.488 1.00 95.88 117 THR A C 1
ATOM 883 O O . THR A 1 117 ? 18.538 -1.205 -0.575 1.00 95.88 117 THR A O 1
ATOM 886 N N . GLN A 1 118 ? 18.811 -1.789 -2.721 1.00 96.06 118 GLN A N 1
ATOM 887 C CA . GLN A 1 118 ? 17.392 -1.603 -3.057 1.00 96.06 118 GLN A CA 1
ATOM 888 C C . GLN A 1 118 ? 16.479 -2.613 -2.345 1.00 96.06 118 GLN A C 1
ATOM 890 O O . GLN A 1 118 ? 15.412 -2.243 -1.855 1.00 96.06 118 GLN A O 1
ATOM 895 N N . LEU A 1 119 ? 16.905 -3.873 -2.206 1.00 96.12 119 LEU A N 1
ATOM 896 C CA . LEU A 1 119 ? 16.192 -4.867 -1.393 1.00 96.12 119 LEU A CA 1
ATOM 897 C C . LEU A 1 119 ? 16.122 -4.445 0.086 1.00 96.12 119 LEU A C 1
ATOM 899 O O . LEU A 1 119 ? 15.082 -4.613 0.725 1.00 96.12 119 LEU A O 1
ATOM 903 N N . GLY A 1 120 ? 17.187 -3.830 0.612 1.00 97.75 120 GLY A N 1
ATOM 904 C CA . GLY A 1 120 ? 17.204 -3.208 1.937 1.00 97.75 120 GLY A CA 1
ATOM 905 C C . GLY A 1 120 ? 16.169 -2.087 2.085 1.00 97.75 120 GLY A C 1
ATOM 906 O O . GLY A 1 120 ? 15.436 -2.062 3.074 1.00 97.75 120 GLY A O 1
ATOM 907 N N . TRP A 1 121 ? 16.033 -1.210 1.085 1.00 97.75 121 TRP A N 1
ATOM 908 C CA . TRP A 1 121 ? 15.011 -0.156 1.079 1.00 97.75 121 TRP A CA 1
ATOM 909 C C . TRP A 1 121 ? 13.579 -0.699 0.988 1.00 97.75 121 TRP A C 1
ATOM 911 O O . TRP A 1 121 ? 12.699 -0.196 1.688 1.00 97.75 121 TRP A O 1
ATOM 921 N N . LEU A 1 122 ? 13.338 -1.765 0.216 1.00 96.69 122 LEU A N 1
ATOM 922 C CA . LEU A 1 122 ? 12.041 -2.458 0.202 1.00 96.69 122 LEU A CA 1
ATOM 923 C C . LEU A 1 122 ? 11.700 -3.072 1.564 1.00 96.69 122 LEU A C 1
ATOM 925 O O . LEU A 1 122 ? 10.565 -2.952 2.032 1.00 96.69 122 LEU A O 1
ATOM 929 N N . PHE A 1 123 ? 12.678 -3.690 2.228 1.00 97.69 123 PHE A N 1
ATOM 930 C CA . PHE A 1 123 ? 12.495 -4.209 3.579 1.00 97.69 123 PHE A CA 1
ATOM 931 C C . PHE A 1 123 ? 12.226 -3.081 4.589 1.00 97.69 123 PHE A C 1
ATOM 933 O O . PHE A 1 123 ? 11.311 -3.193 5.404 1.00 97.69 123 PHE A O 1
ATOM 940 N N . ALA A 1 124 ? 12.949 -1.961 4.496 1.00 98.00 124 ALA A N 1
ATOM 941 C CA . ALA A 1 124 ? 12.718 -0.783 5.331 1.00 98.00 124 ALA A CA 1
ATOM 942 C C . ALA A 1 124 ? 11.311 -0.193 5.127 1.00 98.00 124 ALA A C 1
ATOM 944 O O . ALA A 1 124 ? 10.641 0.122 6.110 1.00 98.00 124 ALA A O 1
ATOM 945 N N . ALA A 1 125 ? 10.823 -0.113 3.884 1.00 97.75 125 ALA A N 1
ATOM 946 C CA . ALA A 1 125 ? 9.456 0.303 3.568 1.00 97.75 125 ALA A CA 1
ATOM 947 C C . ALA A 1 125 ? 8.411 -0.630 4.214 1.00 97.75 125 ALA A C 1
ATOM 949 O O . ALA A 1 125 ? 7.504 -0.173 4.912 1.00 97.75 125 ALA A O 1
ATOM 950 N N . LEU A 1 126 ? 8.586 -1.949 4.065 1.00 97.94 126 LEU A N 1
ATOM 951 C CA . LEU A 1 126 ? 7.715 -2.966 4.662 1.00 97.94 126 LEU A CA 1
ATOM 952 C C . LEU A 1 126 ? 7.665 -2.869 6.197 1.00 97.94 126 LEU A C 1
ATOM 954 O O . LEU A 1 126 ? 6.585 -2.939 6.797 1.00 97.94 126 LEU A O 1
ATOM 958 N N . VAL A 1 127 ? 8.823 -2.697 6.840 1.00 98.00 127 VAL A N 1
ATOM 959 C CA . VAL A 1 127 ? 8.937 -2.501 8.293 1.00 98.00 127 VAL A CA 1
ATOM 960 C C . VAL A 1 127 ? 8.271 -1.191 8.713 1.00 98.00 127 VAL A C 1
ATOM 962 O O . VAL A 1 127 ? 7.469 -1.203 9.646 1.00 98.00 127 VAL A O 1
ATOM 965 N N . LEU A 1 128 ? 8.529 -0.084 8.009 1.00 98.06 128 LEU A N 1
ATOM 966 C CA . LEU A 1 128 ? 7.934 1.224 8.292 1.00 98.06 128 LEU A CA 1
ATOM 967 C C . LEU A 1 128 ? 6.402 1.161 8.257 1.00 98.06 128 LEU A C 1
ATOM 969 O O . LEU A 1 128 ? 5.760 1.559 9.228 1.00 98.06 128 LEU A O 1
ATOM 973 N N . ALA A 1 129 ? 5.815 0.603 7.194 1.00 97.25 129 ALA A N 1
ATOM 974 C CA . ALA A 1 129 ? 4.367 0.456 7.075 1.00 97.25 129 ALA A CA 1
ATOM 975 C C . ALA A 1 129 ? 3.776 -0.446 8.172 1.00 97.25 129 ALA A C 1
ATOM 977 O O . ALA A 1 129 ? 2.876 -0.033 8.907 1.00 97.25 129 ALA A O 1
ATOM 978 N N . SER A 1 130 ? 4.291 -1.672 8.315 1.00 97.12 130 SER A N 1
ATOM 979 C CA . SER A 1 130 ? 3.720 -2.669 9.231 1.00 97.12 130 SER A CA 1
ATOM 980 C C . SER A 1 130 ? 3.888 -2.299 10.710 1.00 97.12 130 SER A C 1
ATOM 982 O O . SER A 1 130 ? 2.928 -2.389 11.485 1.00 97.12 130 SER A O 1
ATOM 984 N N . VAL A 1 131 ? 5.078 -1.841 11.113 1.00 96.81 131 VAL A N 1
ATOM 985 C CA . VAL A 1 131 ? 5.358 -1.412 12.490 1.00 96.81 131 VAL A CA 1
ATOM 986 C C . VAL A 1 131 ? 4.710 -0.061 12.770 1.00 96.81 131 VAL A C 1
ATOM 988 O O . VAL A 1 131 ? 4.053 0.071 13.799 1.00 96.81 131 VAL A O 1
ATOM 991 N N . GLY A 1 132 ? 4.818 0.918 11.868 1.00 96.69 132 GLY A N 1
ATOM 992 C CA . GLY A 1 132 ? 4.252 2.257 12.061 1.00 96.69 132 GLY A CA 1
ATOM 993 C C . GLY A 1 132 ? 2.732 2.234 12.241 1.00 9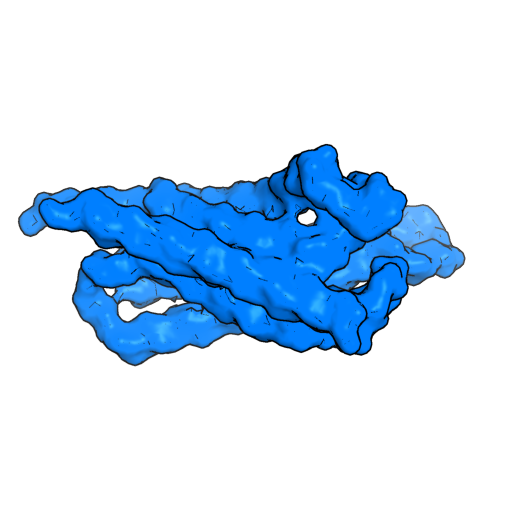6.69 132 GLY A C 1
ATOM 994 O O . GLY A 1 132 ? 2.216 2.791 13.214 1.00 96.69 132 GLY A O 1
ATOM 995 N N . MET A 1 133 ? 2.005 1.501 11.388 1.00 95.81 133 MET A N 1
ATOM 996 C CA . MET A 1 133 ? 0.556 1.320 11.552 1.00 95.81 133 MET A CA 1
ATOM 997 C C . MET A 1 133 ? 0.211 0.544 12.829 1.00 95.81 133 MET A C 1
ATOM 999 O O . MET A 1 133 ? -0.732 0.916 13.532 1.00 95.81 133 MET A O 1
ATOM 1003 N N . GLY A 1 134 ? 0.972 -0.504 13.167 1.00 94.81 134 GLY A N 1
ATOM 1004 C CA . GLY A 1 134 ? 0.760 -1.294 14.383 1.00 94.81 134 GLY A CA 1
ATOM 1005 C C . GLY A 1 134 ? 0.988 -0.500 15.675 1.00 94.81 134 GLY A C 1
ATOM 1006 O O . GLY A 1 134 ? 0.185 -0.589 16.606 1.00 94.81 134 GLY A O 1
ATOM 1007 N N . VAL A 1 135 ? 2.043 0.317 15.724 1.00 94.44 135 VAL A N 1
ATOM 1008 C CA . VAL A 1 135 ? 2.346 1.230 16.837 1.00 94.44 135 VAL A CA 1
ATOM 1009 C C . VAL A 1 135 ? 1.275 2.312 16.947 1.00 94.44 135 VAL A C 1
ATOM 1011 O O . VAL A 1 135 ? 0.758 2.525 18.042 1.00 94.44 135 VAL A O 1
ATOM 1014 N N . GLY A 1 136 ? 0.866 2.928 15.833 1.00 94.44 136 GLY A N 1
ATOM 1015 C CA . GLY A 1 136 ? -0.210 3.921 15.827 1.00 94.44 136 GLY A CA 1
ATOM 1016 C C . GLY A 1 136 ? -1.541 3.359 16.346 1.00 94.44 136 GLY A C 1
ATOM 1017 O O . GLY A 1 136 ? -2.187 3.973 17.195 1.00 94.44 136 GLY A O 1
ATOM 1018 N N . LEU A 1 137 ? -1.929 2.155 15.908 1.00 93.00 137 LEU A N 1
ATOM 1019 C CA . LEU A 1 137 ? -3.138 1.482 16.398 1.00 93.00 137 LEU A CA 1
ATOM 1020 C C . LEU A 1 137 ? -3.028 1.141 17.893 1.00 93.00 137 LEU A C 1
ATOM 1022 O O . LEU A 1 137 ? -3.999 1.296 18.633 1.00 93.00 137 LEU A O 1
ATOM 1026 N N . ARG A 1 138 ? -1.846 0.730 18.368 1.00 91.50 138 ARG A N 1
ATOM 1027 C CA . ARG A 1 138 ? -1.607 0.481 19.797 1.00 91.50 138 ARG A CA 1
ATOM 1028 C C . ARG A 1 138 ? -1.693 1.767 20.623 1.00 91.50 138 ARG A C 1
ATOM 1030 O O . ARG A 1 138 ? -2.254 1.746 21.714 1.00 91.50 138 ARG A O 1
ATOM 1037 N N . TRP A 1 139 ? -1.190 2.884 20.100 1.00 91.56 139 TRP A N 1
ATOM 1038 C CA . TRP A 1 139 ? -1.262 4.201 20.739 1.00 91.56 139 TRP A CA 1
ATOM 1039 C C . TRP A 1 139 ? -2.703 4.737 20.854 1.00 91.56 139 TRP A C 1
ATOM 1041 O O . TRP A 1 139 ? -3.044 5.375 21.851 1.00 91.56 139 TRP A O 1
ATOM 1051 N N . LEU A 1 140 ? -3.592 4.386 19.914 1.00 89.19 140 LEU A N 1
ATOM 1052 C CA . LEU A 1 140 ? -5.037 4.634 20.044 1.00 89.19 140 LEU A CA 1
ATOM 1053 C C . LEU A 1 140 ? -5.714 3.859 21.192 1.00 89.19 140 LEU A C 1
ATOM 1055 O O . LEU A 1 140 ? -6.877 4.136 21.493 1.00 89.19 140 LEU A O 1
ATOM 1059 N N . GLY A 1 141 ? -5.014 2.916 21.831 1.00 86.50 141 GLY A N 1
ATOM 1060 C CA . GLY A 1 141 ? -5.536 2.049 22.888 1.00 86.50 141 GLY A CA 1
ATOM 1061 C C . GLY A 1 141 ? -6.024 0.684 22.396 1.00 86.50 141 GLY A C 1
ATOM 1062 O O . GLY A 1 141 ? -6.544 -0.093 23.195 1.00 86.50 141 GLY A O 1
ATOM 1063 N N . PHE A 1 142 ? -5.857 0.350 21.110 1.00 84.75 142 PHE A N 1
ATOM 1064 C CA . PHE A 1 142 ? -6.255 -0.965 20.608 1.00 84.75 142 PHE A CA 1
ATOM 1065 C C . PHE A 1 142 ? -5.267 -2.059 21.043 1.00 84.75 142 PHE A C 1
ATOM 1067 O O . PHE A 1 142 ? -4.052 -1.842 21.013 1.00 84.75 142 PHE A O 1
ATOM 1074 N N . PRO A 1 143 ? -5.746 -3.269 21.399 1.00 78.50 143 PRO A N 1
ATOM 1075 C CA . PRO A 1 143 ? -4.908 -4.376 21.861 1.00 78.50 143 PRO A CA 1
ATOM 1076 C C . PRO A 1 143 ? -4.199 -5.097 20.696 1.00 78.50 143 PRO A C 1
ATOM 1078 O O . PRO A 1 143 ? -4.359 -6.305 20.495 1.00 78.50 143 PRO A O 1
ATOM 1081 N N . VAL A 1 144 ? -3.405 -4.342 19.932 1.00 79.12 144 VAL A N 1
ATOM 1082 C CA . VAL A 1 144 ? -2.588 -4.801 18.800 1.00 79.12 144 VAL A CA 1
ATOM 1083 C C . VAL A 1 144 ? -1.563 -5.824 19.291 1.00 79.12 144 VAL A C 1
ATOM 1085 O O . VAL A 1 144 ? -0.653 -5.503 20.060 1.00 79.12 144 VAL A O 1
ATOM 1088 N N . ARG A 1 145 ? -1.698 -7.079 18.849 1.00 83.81 145 ARG A N 1
ATOM 1089 C CA . ARG A 1 145 ? -0.720 -8.139 19.141 1.00 83.81 145 ARG A CA 1
ATOM 1090 C C . ARG A 1 145 ? 0.485 -7.996 18.206 1.00 83.81 145 ARG A C 1
ATOM 1092 O O . ARG A 1 145 ? 0.358 -7.479 17.101 1.00 83.81 145 ARG A O 1
ATOM 1099 N N . ARG A 1 146 ? 1.632 -8.591 18.567 1.00 90.00 146 ARG A N 1
ATOM 1100 C CA . ARG A 1 146 ? 2.755 -8.795 17.618 1.00 90.00 146 ARG A CA 1
ATOM 1101 C C . ARG A 1 146 ? 2.285 -9.485 16.321 1.00 90.00 146 ARG A C 1
ATOM 1103 O O . ARG A 1 146 ? 2.745 -9.144 15.238 1.00 90.00 146 ARG A O 1
ATOM 1110 N N . ARG A 1 147 ? 1.280 -10.370 16.422 1.00 92.88 147 ARG A N 1
ATOM 1111 C CA . ARG A 1 147 ? 0.593 -10.998 15.278 1.00 92.88 147 ARG A CA 1
ATOM 1112 C C . ARG A 1 147 ? -0.027 -9.987 14.303 1.00 92.88 147 ARG A C 1
ATOM 1114 O O . ARG A 1 147 ? -0.024 -10.261 13.115 1.00 92.88 147 ARG A O 1
ATOM 1121 N N . THR A 1 148 ? -0.543 -8.844 14.756 1.00 93.50 148 THR A N 1
ATOM 1122 C CA . THR A 1 148 ? -1.140 -7.828 13.869 1.00 93.50 148 THR A CA 1
ATOM 1123 C C . THR A 1 148 ? -0.082 -7.182 12.973 1.00 93.50 148 THR A C 1
ATOM 1125 O O . THR A 1 148 ? -0.328 -7.007 11.787 1.00 93.50 148 THR A O 1
ATOM 1128 N N . VAL A 1 149 ? 1.110 -6.895 13.511 1.00 95.56 149 VAL A N 1
ATOM 1129 C CA . VAL A 1 149 ? 2.254 -6.380 12.734 1.00 95.56 149 VAL A CA 1
ATOM 1130 C C . VAL A 1 149 ? 2.714 -7.417 11.707 1.00 95.56 149 VAL A C 1
ATOM 1132 O O . VAL A 1 149 ? 2.895 -7.083 10.541 1.00 95.56 149 VAL A O 1
ATOM 1135 N N . LEU A 1 150 ? 2.809 -8.692 12.105 1.00 96.00 150 LEU A N 1
ATOM 1136 C CA . LEU A 1 150 ? 3.119 -9.786 11.179 1.00 96.00 150 LEU A CA 1
ATOM 1137 C C . LEU A 1 150 ? 2.055 -9.931 10.076 1.00 96.00 150 LEU A C 1
ATOM 1139 O O . LEU A 1 150 ? 2.406 -10.080 8.913 1.00 96.00 150 LEU A O 1
ATOM 1143 N N . LEU A 1 151 ? 0.764 -9.849 10.415 1.00 96.69 151 LEU A N 1
ATOM 1144 C CA . LEU A 1 151 ? -0.326 -9.891 9.435 1.00 96.69 151 LEU A CA 1
ATOM 1145 C C . LEU A 1 151 ? -0.291 -8.692 8.479 1.00 96.69 151 LEU A C 1
ATOM 1147 O O . LEU A 1 151 ? -0.565 -8.879 7.301 1.00 96.69 151 LEU A O 1
ATOM 1151 N N . LEU A 1 152 ? 0.071 -7.494 8.951 1.00 97.06 152 LEU A N 1
ATOM 1152 C CA . LEU A 1 152 ? 0.278 -6.320 8.095 1.00 97.06 152 LEU A CA 1
ATOM 1153 C C . LEU A 1 152 ? 1.455 -6.528 7.133 1.00 97.06 152 LEU A C 1
ATOM 1155 O O . LEU A 1 152 ? 1.322 -6.248 5.947 1.00 97.06 152 LEU A O 1
ATOM 1159 N N . ALA A 1 153 ? 2.579 -7.069 7.611 1.00 97.62 153 ALA A N 1
ATOM 1160 C CA . ALA A 1 153 ? 3.718 -7.383 6.751 1.00 97.62 153 ALA A CA 1
ATOM 1161 C C . ALA A 1 153 ? 3.360 -8.446 5.692 1.00 97.62 153 ALA A C 1
ATOM 1163 O O . ALA A 1 153 ? 3.621 -8.247 4.509 1.00 97.62 153 ALA A O 1
ATOM 1164 N N . LEU A 1 154 ? 2.690 -9.535 6.089 1.00 98.06 154 LEU A N 1
ATOM 1165 C CA . LEU A 1 154 ? 2.219 -10.575 5.164 1.00 98.06 154 LEU A CA 1
ATOM 1166 C C . LEU A 1 154 ? 1.196 -10.035 4.152 1.00 98.06 154 LEU A C 1
ATOM 1168 O O . LEU A 1 1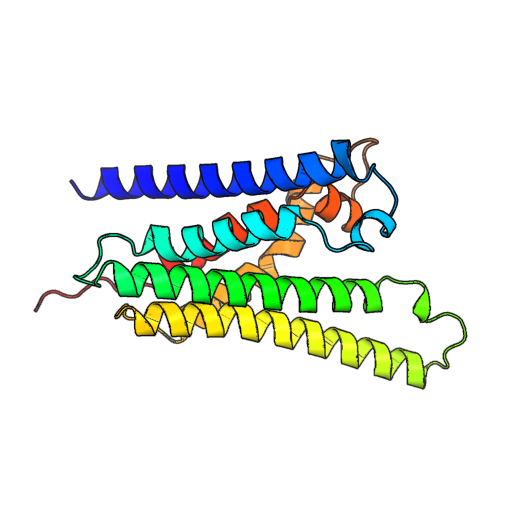54 ? 1.269 -10.377 2.976 1.00 98.06 154 LEU A O 1
ATOM 1172 N N . ALA A 1 155 ? 0.279 -9.165 4.584 1.00 97.69 155 ALA A N 1
ATOM 1173 C CA . ALA A 1 155 ? -0.680 -8.493 3.710 1.00 97.69 155 ALA A CA 1
ATOM 1174 C C . ALA A 1 155 ? 0.018 -7.650 2.634 1.00 97.69 155 ALA A C 1
ATOM 1176 O O . ALA A 1 155 ? -0.335 -7.757 1.465 1.00 97.69 155 ALA A O 1
ATOM 1177 N N . LEU A 1 156 ? 1.033 -6.866 3.008 1.00 97.31 156 LEU A N 1
ATOM 1178 C CA . LEU A 1 156 ? 1.808 -6.042 2.074 1.00 97.31 156 LEU A CA 1
ATOM 1179 C C . LEU A 1 156 ? 2.653 -6.894 1.110 1.00 97.31 156 LEU A C 1
ATOM 1181 O O . LEU A 1 156 ? 2.678 -6.613 -0.085 1.00 97.31 156 LEU A O 1
ATOM 1185 N N . VAL A 1 157 ? 3.268 -7.982 1.588 1.00 97.69 157 VAL A N 1
ATOM 1186 C CA . VAL A 1 157 ? 3.980 -8.958 0.733 1.00 97.69 157 VAL A CA 1
ATOM 1187 C C . VAL A 1 157 ? 3.028 -9.678 -0.235 1.00 97.69 157 VAL A C 1
ATOM 1189 O O . VAL A 1 157 ? 3.434 -10.047 -1.335 1.00 97.69 157 VAL A O 1
ATOM 1192 N N . ALA A 1 158 ? 1.751 -9.834 0.122 1.00 98.00 158 ALA A N 1
ATOM 1193 C CA . ALA A 1 158 ? 0.729 -10.411 -0.750 1.00 98.00 158 ALA A CA 1
ATOM 1194 C C . ALA A 1 158 ? 0.169 -9.433 -1.808 1.00 98.00 158 ALA A C 1
ATOM 1196 O O . ALA A 1 158 ? -0.511 -9.880 -2.734 1.00 98.00 158 ALA A O 1
ATOM 1197 N N . VAL A 1 159 ? 0.469 -8.127 -1.739 1.00 97.81 159 VAL A N 1
ATOM 1198 C CA . VAL A 1 159 ? -0.030 -7.137 -2.715 1.00 97.81 159 VAL A CA 1
ATOM 1199 C C . VAL A 1 159 ? 0.484 -7.404 -4.142 1.00 97.81 159 VAL A C 1
ATOM 1201 O O . VAL A 1 159 ? -0.355 -7.455 -5.048 1.00 97.81 159 VAL A O 1
ATOM 1204 N N . PRO A 1 160 ? 1.794 -7.621 -4.405 1.00 96.19 160 PRO A N 1
ATOM 1205 C CA . PRO A 1 160 ? 2.272 -7.942 -5.752 1.00 96.19 160 PRO A CA 1
ATOM 1206 C C . PRO A 1 160 ? 1.646 -9.204 -6.378 1.00 96.19 160 PRO A C 1
ATOM 1208 O O . PRO A 1 160 ? 1.122 -9.082 -7.488 1.00 96.19 160 PRO A O 1
ATOM 1211 N N . PRO A 1 161 ? 1.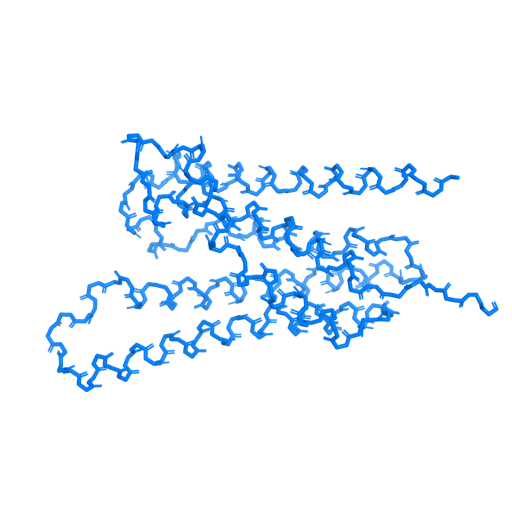608 -10.388 -5.723 1.00 97.31 161 PRO A N 1
ATOM 1212 C CA . PRO A 1 161 ? 0.986 -11.568 -6.324 1.00 97.31 161 PRO A CA 1
ATOM 1213 C C . PRO A 1 161 ? -0.531 -11.410 -6.505 1.00 97.31 161 PRO A C 1
ATOM 1215 O O . PRO A 1 161 ? -1.044 -11.806 -7.547 1.00 97.31 161 PRO A O 1
ATOM 1218 N N . ALA A 1 162 ? -1.253 -10.766 -5.577 1.00 97.50 162 ALA A N 1
ATOM 1219 C CA . ALA A 1 162 ? -2.682 -10.483 -5.761 1.00 97.50 162 ALA A CA 1
ATOM 1220 C C . ALA A 1 162 ? -2.943 -9.558 -6.970 1.00 97.50 162 ALA A C 1
ATOM 1222 O O . ALA A 1 162 ? -3.881 -9.771 -7.745 1.00 97.50 162 ALA A O 1
ATOM 1223 N N . SER A 1 163 ? -2.065 -8.574 -7.182 1.00 96.69 163 SER A N 1
ATOM 1224 C CA . SER A 1 163 ? -2.119 -7.664 -8.333 1.00 96.69 163 SER A CA 1
ATOM 1225 C C . SER A 1 163 ? -1.852 -8.385 -9.658 1.00 96.69 163 SER A C 1
ATOM 1227 O O . SER A 1 163 ? -2.553 -8.136 -10.636 1.00 96.69 163 SER A O 1
ATOM 1229 N N . LEU A 1 164 ? -0.891 -9.316 -9.689 1.00 95.75 164 LEU A N 1
ATOM 1230 C CA . LEU A 1 164 ? -0.614 -10.156 -10.861 1.00 95.75 164 LEU A CA 1
ATOM 1231 C C . LEU A 1 164 ? -1.761 -11.126 -11.168 1.00 95.75 164 LEU A C 1
ATOM 1233 O O . LEU A 1 164 ? -2.152 -11.251 -12.325 1.00 95.75 164 LEU A O 1
ATOM 1237 N N . LEU A 1 165 ? -2.348 -11.763 -10.150 1.00 96.44 165 LEU A N 1
ATOM 1238 C CA . LEU A 1 165 ? -3.531 -12.616 -10.318 1.00 96.44 165 LEU A CA 1
ATOM 1239 C C . LEU A 1 165 ? -4.726 -11.820 -10.862 1.00 96.44 165 LEU A C 1
ATOM 1241 O O . LEU A 1 165 ? -5.436 -12.296 -11.743 1.00 96.44 165 LEU A O 1
ATOM 1245 N N . THR A 1 166 ? -4.910 -10.577 -10.409 1.00 96.06 166 THR A N 1
ATOM 1246 C CA . THR A 1 166 ? -5.946 -9.687 -10.964 1.00 96.06 166 THR A CA 1
ATOM 1247 C C . THR A 1 166 ? -5.677 -9.367 -12.428 1.00 96.06 166 THR A C 1
ATOM 1249 O O . THR A 1 166 ? -6.600 -9.435 -13.228 1.00 96.06 166 THR A O 1
ATOM 1252 N N . LEU A 1 167 ? -4.422 -9.107 -12.808 1.00 94.75 167 LEU A N 1
ATOM 1253 C CA . LEU A 1 167 ? -4.040 -8.846 -14.200 1.00 94.75 167 LEU A CA 1
ATOM 1254 C C . LEU A 1 167 ? -4.243 -10.060 -15.130 1.00 94.75 167 LEU A C 1
ATOM 1256 O O . LEU A 1 167 ? -4.441 -9.887 -16.329 1.00 94.75 167 LEU A O 1
ATOM 1260 N N . GLN A 1 168 ? -4.237 -11.288 -14.605 1.00 93.50 168 GLN A N 1
ATOM 1261 C CA . GLN A 1 168 ? -4.571 -12.482 -15.393 1.00 93.50 168 GLN A CA 1
ATOM 1262 C C . GLN A 1 168 ? -6.072 -12.583 -15.717 1.00 93.50 168 GLN A C 1
ATOM 1264 O O . GLN A 1 168 ? -6.423 -13.122 -16.765 1.00 93.50 168 GLN A O 1
ATOM 1269 N N . VAL A 1 169 ? -6.942 -12.062 -14.843 1.00 93.62 169 VAL A N 1
ATOM 1270 C CA . VAL A 1 169 ? -8.410 -12.080 -15.002 1.00 93.62 169 VAL A CA 1
ATOM 1271 C C . VAL A 1 169 ? -8.917 -10.821 -15.713 1.00 93.62 169 VAL A C 1
ATOM 1273 O O . VAL A 1 169 ? -9.786 -10.897 -16.577 1.00 93.62 169 VAL A O 1
ATOM 1276 N N . VAL A 1 170 ? -8.353 -9.666 -15.365 1.00 93.25 170 VAL A N 1
ATOM 1277 C CA . VAL A 1 170 ? -8.650 -8.342 -15.919 1.00 93.25 170 VAL A CA 1
ATOM 1278 C C . VAL A 1 170 ? -7.344 -7.785 -16.506 1.00 93.25 170 VAL A C 1
ATOM 1280 O O . VAL A 1 170 ? -6.605 -7.074 -15.812 1.00 93.25 170 VAL A O 1
ATOM 1283 N N . PRO A 1 171 ? -6.998 -8.152 -17.755 1.00 88.62 171 PRO A N 1
ATOM 1284 C CA . PRO A 1 171 ? -5.752 -7.728 -18.380 1.00 88.62 171 PRO A CA 1
ATOM 1285 C C . PRO A 1 171 ? -5.714 -6.216 -18.603 1.00 88.62 171 PRO A C 1
ATOM 1287 O O . PRO A 1 171 ? -6.744 -5.547 -18.695 1.00 88.62 171 PRO A O 1
ATOM 1290 N N . ALA A 1 172 ? -4.502 -5.677 -18.708 1.00 86.75 172 ALA A N 1
ATOM 1291 C CA . ALA A 1 172 ? -4.309 -4.277 -19.045 1.00 86.75 172 ALA A CA 1
ATOM 1292 C C . ALA A 1 172 ? -4.709 -3.984 -20.499 1.00 86.75 172 ALA A C 1
ATOM 1294 O O . ALA A 1 172 ? -4.876 -4.889 -21.325 1.00 86.75 172 ALA A O 1
ATOM 1295 N N . LEU A 1 173 ? -4.795 -2.692 -20.827 1.00 79.06 173 LEU A N 1
ATOM 1296 C CA . LEU A 1 173 ? -4.930 -2.221 -22.204 1.00 79.06 173 LEU A CA 1
ATOM 1297 C C . LEU A 1 173 ? -3.871 -2.895 -23.099 1.00 79.06 173 LEU A C 1
ATOM 1299 O O . LEU A 1 173 ? -2.701 -2.989 -22.723 1.00 79.06 173 LEU A O 1
ATOM 1303 N N . HIS A 1 174 ? -4.293 -3.364 -24.276 1.00 81.69 174 HIS A N 1
ATOM 1304 C CA . HIS A 1 174 ? -3.484 -4.154 -25.222 1.00 81.69 174 HIS A CA 1
ATOM 1305 C C . HIS A 1 174 ? -3.074 -5.565 -24.740 1.00 81.69 174 HIS A C 1
ATOM 1307 O O . HIS A 1 174 ? -2.200 -6.187 -25.336 1.00 81.69 174 HIS A O 1
ATOM 1313 N N . GLY A 1 175 ? -3.708 -6.102 -23.689 1.00 84.06 175 GLY A N 1
ATOM 1314 C CA . GLY A 1 175 ? -3.568 -7.510 -23.289 1.00 84.06 175 GLY A CA 1
ATOM 1315 C C . GLY A 1 175 ? -2.290 -7.859 -22.518 1.00 84.06 175 GLY A C 1
ATOM 1316 O O . GLY A 1 175 ? -2.026 -9.041 -22.298 1.00 84.06 175 GLY A O 1
ATOM 1317 N N . GLN A 1 176 ? -1.510 -6.859 -22.100 1.00 86.38 176 GLN A N 1
ATOM 1318 C CA . GLN A 1 176 ? -0.250 -7.040 -21.368 1.00 86.38 176 GLN A CA 1
ATOM 1319 C C . GLN A 1 176 ? -0.467 -7.636 -19.963 1.00 86.38 176 GLN A C 1
ATOM 1321 O O . GLN A 1 176 ? -1.478 -7.364 -19.306 1.00 86.38 176 GLN A O 1
ATOM 1326 N N . ARG A 1 177 ? 0.484 -8.472 -19.512 1.00 88.75 177 ARG A N 1
ATOM 1327 C CA . ARG A 1 177 ? 0.363 -9.342 -18.316 1.00 88.75 177 ARG A CA 1
ATOM 1328 C C . ARG A 1 177 ? 1.538 -9.267 -17.328 1.00 88.75 177 ARG A C 1
ATOM 1330 O O . ARG A 1 177 ? 1.612 -10.065 -16.396 1.00 88.75 177 ARG A O 1
ATOM 1337 N N . ASP A 1 178 ? 2.455 -8.329 -17.514 1.00 88.88 178 ASP A N 1
ATOM 1338 C CA . ASP A 1 178 ? 3.603 -8.091 -16.637 1.00 88.88 178 ASP A CA 1
ATOM 1339 C C . ASP A 1 178 ? 3.276 -7.158 -15.454 1.00 88.88 178 ASP A C 1
ATOM 1341 O O . ASP A 1 178 ? 2.281 -6.429 -15.433 1.00 88.88 178 ASP A O 1
ATOM 1345 N N . PHE A 1 179 ? 4.153 -7.152 -14.447 1.00 87.38 179 PHE A N 1
ATOM 1346 C CA . PHE A 1 179 ? 3.931 -6.393 -13.216 1.00 87.38 179 PHE A CA 1
ATOM 1347 C C . PHE A 1 179 ? 3.833 -4.874 -13.431 1.00 87.38 179 PHE A C 1
ATOM 1349 O O . PHE A 1 179 ? 3.065 -4.220 -12.729 1.00 87.38 179 PHE A O 1
ATOM 1356 N N . ILE A 1 180 ? 4.540 -4.301 -14.414 1.00 89.44 180 ILE A N 1
ATOM 1357 C CA . ILE A 1 180 ? 4.491 -2.853 -14.684 1.00 89.44 180 ILE A CA 1
ATOM 1358 C C . ILE A 1 180 ? 3.070 -2.460 -15.105 1.00 89.44 180 ILE A C 1
ATOM 1360 O O . ILE A 1 180 ? 2.542 -1.443 -14.650 1.00 89.44 180 ILE A O 1
ATOM 1364 N N . HIS A 1 181 ? 2.411 -3.303 -15.900 1.00 90.44 181 HIS A N 1
ATOM 1365 C CA . HIS A 1 181 ? 1.019 -3.112 -16.289 1.00 90.44 181 HIS A CA 1
ATOM 1366 C C . HIS A 1 181 ? 0.039 -3.327 -15.122 1.00 90.44 181 HIS A C 1
ATOM 1368 O O . HIS A 1 181 ? -0.914 -2.558 -15.007 1.00 90.44 181 HIS A O 1
ATOM 1374 N N . ALA A 1 182 ? 0.299 -4.250 -14.185 1.00 92.12 182 ALA A N 1
ATOM 1375 C CA . ALA A 1 182 ? -0.490 -4.353 -12.945 1.00 92.12 182 ALA A CA 1
ATOM 1376 C C . ALA A 1 182 ? -0.394 -3.071 -12.094 1.00 92.12 182 ALA A C 1
ATOM 1378 O O . ALA A 1 182 ? -1.400 -2.605 -11.555 1.00 92.12 182 ALA A O 1
ATOM 1379 N N . VAL A 1 183 ? 0.806 -2.481 -11.996 1.00 91.62 183 VAL A N 1
ATOM 1380 C CA . VAL A 1 183 ? 1.031 -1.211 -11.289 1.00 91.62 183 VAL A CA 1
ATOM 1381 C C . VAL A 1 183 ? 0.315 -0.060 -12.001 1.00 91.62 183 VAL A C 1
ATOM 1383 O O . VAL A 1 183 ? -0.373 0.701 -11.329 1.00 91.62 183 VAL A O 1
ATOM 1386 N N . LYS A 1 184 ? 0.382 0.050 -13.337 1.00 91.00 184 LYS A N 1
ATOM 1387 C CA . LYS A 1 184 ? -0.383 1.059 -14.107 1.00 91.00 184 LYS A CA 1
ATOM 1388 C C . LYS A 1 184 ? -1.890 0.940 -13.907 1.00 91.00 184 LYS A C 1
ATOM 1390 O O . LYS A 1 184 ? -2.557 1.947 -13.700 1.00 91.00 184 LYS A O 1
ATOM 1395 N N . MET A 1 185 ? -2.415 -0.285 -13.910 1.00 93.88 185 MET A N 1
ATOM 1396 C CA . MET A 1 185 ? -3.837 -0.544 -13.667 1.00 93.88 185 MET A CA 1
ATOM 1397 C C . MET A 1 185 ? -4.277 -0.216 -12.228 1.00 93.88 185 MET A C 1
ATOM 1399 O O . MET A 1 185 ? -5.466 -0.261 -11.944 1.00 93.88 185 MET A O 1
ATOM 1403 N N . GLY A 1 186 ? -3.357 0.107 -11.310 1.00 93.56 186 GLY A N 1
ATOM 1404 C CA . GLY A 1 186 ? -3.666 0.498 -9.929 1.00 93.56 186 GLY A CA 1
ATOM 1405 C C . GLY A 1 186 ? -4.032 -0.658 -8.997 1.00 93.56 186 GLY A C 1
ATOM 1406 O O . GLY A 1 186 ? -4.402 -0.426 -7.844 1.00 93.56 186 GLY A O 1
ATOM 1407 N N . TYR A 1 187 ? -3.882 -1.909 -9.443 1.00 96.44 187 TYR A N 1
ATOM 1408 C CA . TYR A 1 187 ? -4.185 -3.089 -8.627 1.00 96.44 187 TYR A CA 1
ATOM 1409 C C . TYR A 1 187 ? -3.410 -3.136 -7.297 1.00 96.44 187 TYR A C 1
ATOM 1411 O O . TYR A 1 187 ? -4.030 -3.490 -6.291 1.00 96.44 187 TYR A O 1
ATOM 1419 N N . PRO A 1 188 ? -2.132 -2.703 -7.207 1.00 96.62 188 PRO A N 1
ATOM 1420 C CA . PRO A 1 188 ? -1.443 -2.631 -5.923 1.00 96.62 188 PRO A CA 1
ATOM 1421 C C . PRO A 1 188 ? -2.125 -1.702 -4.914 1.00 96.62 188 PRO A C 1
ATOM 1423 O O . PRO A 1 188 ? -2.194 -2.038 -3.733 1.00 96.62 188 PRO A O 1
ATOM 1426 N N . VAL A 1 189 ? -2.677 -0.567 -5.358 1.00 96.50 189 VAL A N 1
ATOM 1427 C CA . VAL A 1 189 ? -3.418 0.363 -4.488 1.00 96.50 189 VAL A CA 1
ATOM 1428 C C . VAL A 1 189 ? -4.690 -0.304 -3.967 1.00 96.50 189 VAL A C 1
ATOM 1430 O O . VAL A 1 189 ? -4.910 -0.348 -2.756 1.00 96.50 189 VAL A O 1
ATOM 1433 N N . PHE A 1 190 ? -5.483 -0.888 -4.870 1.00 97.75 190 PHE A N 1
ATOM 1434 C CA . PHE A 1 190 ? -6.712 -1.611 -4.539 1.00 97.75 190 PHE A CA 1
ATOM 1435 C C . PHE A 1 190 ? -6.465 -2.725 -3.505 1.00 97.75 190 PHE A C 1
ATOM 1437 O O . PHE A 1 190 ? -7.099 -2.756 -2.447 1.00 97.75 190 PHE A O 1
ATOM 1444 N N . TRP A 1 191 ? -5.488 -3.601 -3.763 1.00 98.31 191 TRP A N 1
ATOM 1445 C CA . TRP A 1 191 ? -5.161 -4.705 -2.861 1.00 98.31 191 TRP A CA 1
ATOM 1446 C C . TRP A 1 191 ? -4.548 -4.247 -1.542 1.00 98.31 191 TRP A C 1
ATOM 1448 O O . TRP A 1 191 ? -4.868 -4.836 -0.513 1.00 98.31 191 TRP A O 1
ATOM 1458 N N . THR A 1 192 ? -3.733 -3.187 -1.526 1.00 98.19 192 THR A N 1
ATOM 1459 C CA . THR A 1 192 ? -3.185 -2.647 -0.270 1.00 98.19 192 THR A CA 1
ATOM 1460 C C . THR A 1 192 ? -4.312 -2.222 0.669 1.00 98.19 192 THR A C 1
ATOM 1462 O O . THR A 1 192 ? -4.305 -2.606 1.836 1.00 98.19 192 THR A O 1
ATOM 1465 N N . VAL A 1 193 ? -5.318 -1.497 0.164 1.00 98.06 193 VAL A N 1
ATOM 1466 C CA . VAL A 1 193 ? -6.470 -1.052 0.965 1.00 98.06 193 VAL A CA 1
ATOM 1467 C C . VAL A 1 193 ? -7.235 -2.247 1.556 1.00 98.06 193 VAL A C 1
ATOM 1469 O O . VAL A 1 193 ? -7.487 -2.278 2.764 1.00 98.06 193 VAL A O 1
ATOM 1472 N N . LEU A 1 194 ? -7.550 -3.261 0.741 1.00 98.06 194 LEU A N 1
ATOM 1473 C CA . LEU A 1 194 ? -8.288 -4.446 1.198 1.00 98.06 194 LEU A CA 1
ATOM 1474 C C . LEU A 1 194 ? -7.488 -5.308 2.184 1.00 98.06 194 LEU A C 1
ATOM 1476 O O . LEU A 1 194 ? -8.012 -5.712 3.224 1.00 98.06 194 LEU A O 1
ATOM 1480 N N . LEU A 1 195 ? -6.221 -5.596 1.876 1.00 97.94 195 LEU A N 1
ATOM 1481 C CA . LEU A 1 195 ? -5.392 -6.509 2.663 1.00 97.94 195 LEU A CA 1
ATOM 1482 C C . LEU A 1 195 ? -4.935 -5.875 3.985 1.00 97.94 195 LEU A C 1
ATOM 1484 O O . LEU A 1 195 ? -4.899 -6.574 4.997 1.00 97.94 195 LEU A O 1
ATOM 1488 N N . VAL A 1 196 ? -4.680 -4.561 4.031 1.00 97.75 196 VAL A N 1
ATOM 1489 C CA . VAL A 1 196 ? -4.414 -3.838 5.291 1.00 97.75 196 VAL A CA 1
ATOM 1490 C C . VAL A 1 196 ? -5.647 -3.858 6.198 1.00 97.75 196 VAL A C 1
ATOM 1492 O O . VAL A 1 196 ? -5.533 -4.210 7.376 1.00 97.75 196 VAL A O 1
ATOM 1495 N N . ALA A 1 197 ? -6.840 -3.575 5.660 1.00 96.75 197 ALA A N 1
ATOM 1496 C CA . ALA A 1 197 ? -8.081 -3.696 6.423 1.00 96.75 197 ALA A CA 1
ATOM 1497 C C . ALA A 1 197 ? -8.305 -5.130 6.929 1.00 96.75 197 ALA A C 1
ATOM 1499 O O . ALA A 1 197 ? -8.642 -5.323 8.098 1.00 96.75 197 ALA A O 1
ATOM 1500 N N . GLY A 1 198 ? -8.058 -6.141 6.088 1.00 96.06 198 GLY A N 1
ATOM 1501 C CA . GLY A 1 198 ? -8.127 -7.559 6.450 1.00 96.06 198 GLY A CA 1
ATOM 1502 C C . GLY A 1 198 ? -7.141 -7.950 7.557 1.00 96.06 198 GLY A C 1
ATOM 1503 O O . GLY A 1 198 ? -7.525 -8.609 8.524 1.00 96.06 198 GLY A O 1
ATOM 1504 N N . ALA A 1 199 ? -5.894 -7.483 7.491 1.00 96.12 199 ALA A N 1
ATOM 1505 C CA . ALA A 1 199 ? -4.882 -7.720 8.519 1.00 96.12 199 ALA A CA 1
ATOM 1506 C C . ALA A 1 199 ? -5.275 -7.116 9.879 1.00 96.12 199 ALA A C 1
ATOM 1508 O O . ALA A 1 199 ? -5.145 -7.778 10.913 1.00 96.12 199 ALA A O 1
ATOM 1509 N N . VAL A 1 200 ? -5.823 -5.893 9.896 1.00 94.75 200 VAL A N 1
ATOM 1510 C CA . VAL A 1 200 ? -6.337 -5.252 11.124 1.00 94.75 200 VAL A CA 1
ATOM 1511 C C . VAL A 1 200 ? -7.688 -5.844 11.568 1.00 94.75 200 VAL A C 1
ATOM 1513 O O . VAL A 1 200 ? -8.033 -5.816 12.756 1.00 94.75 200 VAL A O 1
ATOM 1516 N N . ALA A 1 201 ? -8.466 -6.426 10.653 1.00 92.81 201 ALA A N 1
ATOM 1517 C CA . ALA A 1 201 ? -9.664 -7.192 10.979 1.00 92.81 201 ALA A CA 1
ATOM 1518 C C . ALA A 1 201 ? -9.304 -8.499 11.711 1.00 92.81 201 ALA A C 1
ATOM 1520 O O . ALA A 1 201 ? -9.839 -8.770 12.782 1.00 92.81 201 ALA A O 1
ATOM 1521 N N . LEU A 1 202 ? -8.350 -9.268 11.185 1.00 92.12 202 LEU A N 1
ATOM 1522 C CA . LEU A 1 202 ? -7.937 -10.568 11.721 1.00 92.12 202 LEU A CA 1
ATOM 1523 C C . LEU A 1 202 ? -7.003 -10.464 12.934 1.00 92.12 202 LEU A C 1
ATOM 1525 O O . LEU A 1 202 ? -7.040 -11.313 13.823 1.00 92.12 202 LEU A O 1
ATOM 1529 N N . GLY A 1 203 ? -6.176 -9.420 13.014 1.00 89.44 203 GLY A N 1
ATOM 1530 C CA . GLY A 1 203 ? -5.182 -9.226 14.076 1.00 89.44 203 GLY A CA 1
ATOM 1531 C C . GLY A 1 203 ? -5.750 -8.805 15.435 1.00 89.44 203 GLY A C 1
ATOM 1532 O O . GLY A 1 203 ? -5.039 -8.192 16.229 1.00 89.44 203 GLY A O 1
ATOM 1533 N N . ARG A 1 204 ? -7.026 -9.082 15.692 1.00 83.69 204 ARG A N 1
ATOM 1534 C CA . ARG A 1 204 ? -7.775 -8.585 16.847 1.00 83.69 204 ARG A CA 1
ATOM 1535 C C . ARG A 1 204 ? -7.526 -9.367 18.120 1.00 83.69 204 ARG A C 1
ATOM 1537 O O . ARG A 1 204 ? -6.934 -10.445 18.149 1.00 83.69 204 ARG A O 1
ATOM 1544 N N . GLN A 1 205 ? -8.111 -8.815 19.172 1.00 67.75 205 GLN A N 1
ATOM 1545 C CA . GLN A 1 205 ? -8.664 -9.606 20.255 1.00 67.75 205 GLN A CA 1
ATOM 1546 C C . GLN A 1 205 ? -10.147 -9.245 20.377 1.00 67.75 205 GLN A C 1
ATOM 1548 O O . GLN A 1 205 ? -10.470 -8.057 20.282 1.00 67.75 205 GLN A O 1
ATOM 1553 N N . PRO A 1 206 ? -11.056 -10.209 20.592 1.00 64.00 206 PRO A N 1
ATOM 1554 C CA . PRO A 1 206 ? -12.331 -9.873 21.200 1.00 64.00 206 PRO A CA 1
ATOM 1555 C C . PRO A 1 206 ? -12.037 -9.292 22.587 1.00 64.00 206 PRO A C 1
ATOM 1557 O O . PRO A 1 206 ? -11.248 -9.864 23.348 1.00 64.00 206 PRO A O 1
ATOM 1560 N N . VAL A 1 207 ? -12.641 -8.143 22.896 1.00 62.41 207 VAL A N 1
ATOM 1561 C CA . VAL A 1 207 ? -12.622 -7.578 24.249 1.00 62.41 207 VAL A CA 1
ATOM 1562 C C . VAL A 1 207 ? -13.312 -8.602 25.142 1.00 62.41 207 VAL A C 1
ATOM 1564 O O . VAL A 1 207 ? -14.530 -8.751 25.079 1.00 62.41 207 VAL A O 1
ATOM 1567 N N . HIS A 1 208 ? -12.531 -9.362 25.909 1.00 56.19 208 HIS A N 1
ATOM 1568 C CA . HIS A 1 208 ? -13.092 -10.220 26.940 1.00 56.19 208 HIS A CA 1
ATOM 1569 C C . HIS A 1 208 ? -13.658 -9.281 28.000 1.00 56.19 208 HIS A C 1
ATOM 1571 O O . HIS A 1 208 ? -12.916 -8.452 28.533 1.00 56.19 208 HIS A O 1
ATOM 1577 N N . GLY A 1 209 ? -14.971 -9.361 28.219 1.00 53.19 209 GLY A N 1
ATOM 1578 C CA . GLY A 1 209 ? -15.645 -8.557 29.228 1.00 53.19 209 GLY A CA 1
ATOM 1579 C C . GLY A 1 209 ? -14.987 -8.775 30.586 1.00 53.19 209 GLY A C 1
ATOM 1580 O O . GLY A 1 209 ? -14.766 -9.917 30.990 1.00 53.19 209 GLY A O 1
ATOM 1581 N N . ARG A 1 210 ? -14.646 -7.665 31.235 1.00 45.16 210 ARG A N 1
ATOM 1582 C CA . ARG A 1 210 ? -14.498 -7.579 32.684 1.00 45.16 210 ARG A CA 1
ATOM 1583 C C . ARG A 1 210 ? -15.782 -6.971 33.225 1.00 45.16 210 ARG A C 1
ATOM 1585 O O . ARG A 1 210 ? -16.322 -6.109 32.493 1.00 45.16 210 ARG A O 1
#

pLDDT: mean 90.57, std 9.67, range [45.16, 98.5]

Radius of gyration: 18.28 Å; chains: 1; bounding box: 58×27×58 Å

Secondary structure (DSSP, 8-state):
-HHHHHHHHHHHHHHHHHHHHHHHHHIIIIII-S-TTGGGSSPPTTHHHHHHHHHHHHHTTTTTSS---HHHHHHHHHHHHHHHHHHHHHHHHHHHHHHSGGGTT--HHHHHHHHHHHHHHHHHHHHHHHHHHHHHHHHTT----HHHHHHHHHHHHTHHHHHHHHHHHSPPGGG--SHHHHHHTTHHHHHHHHHHHHHHHHS-------

=== Feature glossary ===
Legend for the data blocks above and below:

— What the protein is —

Sequence gives the chain of amino acids in standard one-letter code (A=alanine, C=cysteine, …, Y=tyrosine), read N→C. It is the only feature that is directly encoded by the gene; all structural features are derived from the folded form of this sequence.

The annotation block draws on four external resources. InterPro: which protein families and domains the sequence belongs to. GO: standardized terms for what the protein does, what process it participates in, and where in the cell it acts. CATH: which structural fold it has in the CATH hierarchy. Organism: the species of origin.

— Where its atoms are —

Atomic coordinates in PDBx/mmCIF format — the same representation the Protein Data Bank distributes. Each line of the _atom_site loop places one backbone atom in Cartesian space (units: ångströms, origin: arbitrary).

Six rendered views show the 3D structure from the faces of a cube — i.e. along ±x, ±y, ±z. Rendering representation is drawn randomly per protein from cartoon (secondary-structure ribbons), sticks (backbone bonds), or molecular surface; coloring is either N→C rainbow (blue at the N-terminus through red at the C-terminus) or one color per chain.

— Local backbone conformation —

DSSP 8-state secondary structure assigns each residue one of H (α-helix), G (3₁₀-helix), I (π-helix), E (extended β-strand), B (isolated β-bridge), T (hydrogen-bonded turn), S (bend), or '-' (coil). The assignment is computed from backbone hydrogen-bond geometry via the Kabsch–Sander algorithm.

P-SEA three-state annotation labels each residue as helix, strand, or coil based purely on the geometry of the Cα trace. It serves as a fallback when the full backbone (and thus DSSP) is unavailable.

φ (phi) and ψ (psi) are the two rotatable backbone dihedrals per residue: φ is the C(i-1)–N–Cα–C torsion, ψ is the N–Cα–C–N(i+1) torsion, both in degrees on (−180°, 180°]. α-helical residues cluster near (−60°, −45°); β-strand residues near (−120°, +130°). A Ramachandran plot is simply a scatter of (φ, ψ) for every residue.

— Global shape and packing —

Radius of gyration (Rg) is the root-mean-square distance of Cα atoms from their centroid — a single number for overall size and compactness. A globular domain of N residues has Rg ≈ 2.2·N^0.38 Å; an extended or disordered chain has a much larger Rg. The Cα contact count is the number of residue pairs whose Cα atoms are within 8 Å and are more than four positions apart in sequence — a standard proxy for tertiary packing density. The bounding box is the smallest axis-aligned box enclosing all Cα atoms.

Accessible surface area quantifies burial. A residue with SASA near zero is packed into the hydrophobic core; one with SASA >100 Å² sits on the surface. Computed here via the Shrake–Rupley numerical algorithm with a 1.4 Å probe.

The contact map is a binary N×N matrix image: pixel (i, j) is dark where Cα_i and Cα_j are within 8 Å and |i−j|>4. Because the |i−j|>4 filter removes local helical contacts, off-diagonal stripes parallel to the main diagonal indicate parallel β-sheets; stripes perpendicular to it indicate antiparallel β-sheets. The Ramachandran plot scatters every residue's (φ, ψ) pair against the sterically allowed regions. The PAE heatmap renders the predicted-aligned-error matrix.

— Structural neighborhood —

A 3Di character summarizes, for each residue, the relative orientation of the Cα frame of its nearest spatial neighbor. Because it encodes fold topology rather than chemistry, 3Di alignments detect remote structural similarity that sequence alignment misses.

Structural nearest neighbors (via Foldseek easy-search vs the PDB). Reported per hit: target PDB id, E-value, and alignment TM-score. A TM-score above ~0.5 is the conventional threshold for 'same fold'.

— Confidence and disorder —

For AlphaFold models, the B-factor field carries pLDDT — the model's own estimate of local accuracy on a 0–100 scale. Regions with pLDDT<50 should be treated as essentially unmodeled; they often correspond to intrinsically disordered segments.

B-factor (Debye–Waller factor) reflects atomic displacement in the crystal lattice. It is an experimental observable (units Å²), not a prediction; low values mean the atom is pinned down, high values mean it moves or is heterogeneous across the crystal.

Predicted Aligned Error (PAE) is an AlphaFold confidence matrix: entry (i, j) is the expected error in the position of residue j, in ångströms, when the prediction is superimposed on the true structure at residue i. Low PAE within a block of residues means that block is internally rigid and well-predicted; high PAE between two blocks means their relative placement is uncertain even if each block individually is confident.